Protein AF-A0A2N1UX16-F1 (afdb_monomer)

Foldseek 3Di:
DVLLVLLVVLVVCVVDPVNCVVCVVNVVCSVVCVNCVPRVDPPQDDDPSHGDPQVVVVVVLCVQCVPDPQNDHAQLRAAEPVRHHQGPVNCVVPVVCSPDRRHVDRPDQPPVDPVRQNPCDPVNDRDDDDDDDDDPVVVDDFDAAWEAEDQALLDPPPLSRVLSVCCPDPGDDPDLVSAAQARAKEDEPVVCVVQVHDFQWWKWKAFPVPRQTDIGTYDYDNVDDDNYIYTYQDDHNCCVPVVRHLCSNADLPDADPVPRDGPSRGTHIDIDTDD

Sequence (275 aa):
ILYDLMACIGRQLRASRSLWLQHPDLAQLIRDGYFSQRFEAPELRRIDGEVSRPQLWERIQAYYAGDGEQDRSLYCRPLHADGRPVSWDDLLTQGSLIHGGVGSHRQRLDYTDPAAVPFADIYGQPVKYRFFVPHEQDLALARGLILCTGRSALSEQSARTAFAVNTFNSGKLSPPYELPAENPLYISQMLAERYNLAEGDRVWVTNRDTRLAMVLTVMPTSRLKGESVYLSIHKNRAEFEQSRYPNLLTSHRLRCPYTGQTGHKLTRVELRKLE

Solvent-accessible surface area (backbone atoms only — not comparable to full-atom values): 15996 Å² total; per-residue (Å²): 97,71,50,43,51,53,34,48,51,55,53,51,36,74,76,27,73,68,55,30,70,76,36,56,70,60,42,49,39,50,73,74,38,50,43,47,65,72,43,56,30,89,82,62,52,64,55,98,79,27,64,37,63,59,61,53,46,49,56,48,54,40,60,29,51,20,82,59,99,49,87,52,58,46,70,54,45,44,19,37,77,88,65,47,73,60,50,58,65,50,46,74,77,42,39,90,71,36,49,96,58,33,24,72,36,74,77,72,86,46,87,83,44,90,82,56,59,76,46,53,40,101,81,71,54,74,53,83,84,74,81,86,77,79,54,76,77,73,66,59,75,85,80,67,43,28,35,32,54,41,69,59,54,92,53,89,49,63,69,54,37,49,48,34,58,51,47,53,90,77,62,57,77,71,55,80,86,69,47,42,64,63,68,47,36,34,30,4,50,69,47,21,61,76,67,74,51,51,70,71,38,44,28,41,40,28,14,70,89,78,67,34,66,48,80,35,37,31,34,64,31,86,89,38,64,66,58,33,32,36,37,48,72,66,81,31,44,36,37,75,80,65,67,58,48,72,65,59,52,39,54,76,81,48,48,41,90,88,76,65,47,57,41,50,54,68,24,50,42,47,81,42,77,58,135

Secondary structure (DSSP, 8-state):
-HHHHHHHHHHHHHH-HHHHHH-HHHHHHHHTTHHHHHTS-TT--EETTEEPHHHHHHHHHHHHHT-SSS----TT--B-TTSPBPPHHHHHHHTTTS-TTS-SS-----TT-TT--TTB-TTS-B--PPPP---GGGGPPPPS-EEEEES----S-HHHHHHHHHTTTT-----GGGS-S---EEEEHHHHHHTT--TT-EEEEEETTT--EEEEEEEEETTS-SSEEEEE-S--HHHHHH---GGGG--SS-B-TTT--B-TTSEEEEEEE--

Structure (mmCIF, N/CA/C/O backbone):
data_AF-A0A2N1UX16-F1
#
_entry.id   AF-A0A2N1UX16-F1
#
loop_
_atom_site.group_PDB
_atom_site.id
_atom_site.type_symbol
_atom_site.label_atom_id
_atom_site.label_alt_id
_atom_site.label_comp_id
_atom_site.label_asym_id
_atom_site.label_entity_id
_atom_site.label_seq_id
_atom_site.pdbx_PDB_ins_code
_atom_site.Cartn_x
_atom_site.Cartn_y
_atom_site.Cartn_z
_atom_site.occupancy
_atom_site.B_iso_or_equiv
_atom_site.auth_seq_id
_atom_site.auth_comp_id
_atom_site.auth_asym_id
_atom_site.auth_atom_id
_atom_site.pdbx_PDB_model_num
ATOM 1 N N . ILE A 1 1 ? 14.080 8.812 -12.312 1.00 69.12 1 ILE A N 1
ATOM 2 C CA . ILE A 1 1 ? 14.577 7.996 -11.168 1.00 69.12 1 ILE A CA 1
ATOM 3 C C . ILE A 1 1 ? 15.272 6.675 -11.550 1.00 69.12 1 ILE A C 1
ATOM 5 O O . ILE A 1 1 ? 16.495 6.654 -11.531 1.00 69.12 1 ILE A O 1
ATOM 9 N N . LEU A 1 2 ? 14.578 5.555 -11.842 1.00 79.50 2 LEU A N 1
ATOM 10 C CA . LEU A 1 2 ? 15.249 4.236 -11.977 1.00 79.50 2 LEU A CA 1
ATOM 11 C C . LEU A 1 2 ? 16.314 4.202 -13.085 1.00 79.50 2 LEU A C 1
ATOM 13 O O . LEU A 1 2 ? 17.417 3.722 -12.854 1.00 79.50 2 LEU A O 1
ATOM 17 N N . TYR A 1 3 ? 16.014 4.761 -14.260 1.00 85.38 3 TYR A N 1
ATOM 18 C CA . TYR A 1 3 ? 16.973 4.844 -15.370 1.00 85.38 3 TYR A CA 1
ATOM 19 C C . TYR A 1 3 ? 18.240 5.621 -14.989 1.00 85.38 3 TYR A C 1
ATOM 21 O O . TYR A 1 3 ? 19.347 5.249 -15.367 1.00 85.38 3 TYR A O 1
ATOM 29 N N . ASP A 1 4 ? 18.085 6.687 -14.210 1.00 83.62 4 ASP A N 1
ATOM 30 C CA . ASP A 1 4 ? 19.176 7.580 -13.816 1.00 83.62 4 ASP A CA 1
ATOM 31 C C . ASP A 1 4 ? 20.041 6.941 -12.730 1.00 83.62 4 ASP A C 1
ATOM 33 O O . ASP A 1 4 ? 21.270 7.001 -12.796 1.00 83.62 4 ASP A O 1
ATOM 37 N N . LEU A 1 5 ? 19.395 6.268 -11.772 1.00 86.62 5 LEU A N 1
ATOM 38 C CA . LEU A 1 5 ? 20.059 5.483 -10.739 1.00 86.62 5 LEU A CA 1
ATOM 39 C C . LEU A 1 5 ? 20.887 4.358 -11.361 1.00 86.62 5 LEU A C 1
ATOM 41 O O . LEU A 1 5 ? 22.063 4.224 -11.037 1.00 86.62 5 LEU A O 1
ATOM 45 N N . MET A 1 6 ? 20.309 3.594 -12.291 1.00 90.19 6 MET A N 1
ATOM 46 C CA . MET A 1 6 ? 21.020 2.503 -12.961 1.00 90.19 6 MET A CA 1
ATOM 47 C C . MET A 1 6 ? 22.183 3.020 -13.814 1.00 90.19 6 MET A C 1
ATOM 49 O O . MET A 1 6 ? 23.275 2.463 -13.752 1.00 90.19 6 MET A O 1
ATOM 53 N N . ALA A 1 7 ? 22.012 4.136 -14.528 1.00 88.69 7 ALA A N 1
ATOM 54 C CA . ALA A 1 7 ? 23.119 4.792 -15.227 1.00 88.69 7 ALA A CA 1
ATOM 55 C C . ALA A 1 7 ? 24.224 5.261 -14.255 1.00 88.69 7 ALA A C 1
ATOM 57 O O . ALA A 1 7 ? 25.414 5.156 -14.544 1.00 88.69 7 ALA A O 1
ATOM 58 N N . CYS A 1 8 ? 23.858 5.768 -13.074 1.00 89.31 8 CYS A N 1
ATOM 59 C CA . CYS A 1 8 ? 24.824 6.147 -12.041 1.00 89.31 8 CYS A CA 1
ATOM 60 C C . CYS A 1 8 ? 25.598 4.932 -11.512 1.00 89.31 8 CYS A C 1
ATOM 62 O O . CYS A 1 8 ? 26.827 4.965 -11.471 1.00 89.31 8 CYS A O 1
ATOM 64 N N . ILE A 1 9 ? 24.891 3.845 -11.187 1.00 91.06 9 ILE A N 1
ATOM 65 C CA . ILE A 1 9 ? 25.480 2.569 -10.762 1.00 91.06 9 ILE A CA 1
ATOM 66 C C . ILE A 1 9 ? 26.457 2.054 -11.827 1.00 91.06 9 ILE A C 1
ATOM 68 O O . ILE A 1 9 ? 27.594 1.719 -11.501 1.00 91.06 9 ILE A O 1
ATOM 72 N N . GLY A 1 10 ? 26.065 2.070 -13.106 1.00 91.81 10 GLY A N 1
ATOM 73 C CA . GLY A 1 10 ? 26.922 1.654 -14.220 1.00 91.81 10 GLY A CA 1
ATOM 74 C C . GLY A 1 10 ? 28.213 2.471 -14.332 1.00 91.81 10 GLY A C 1
ATOM 75 O O . GLY A 1 10 ? 29.299 1.915 -14.517 1.00 91.81 10 GLY A O 1
ATOM 76 N N . ARG A 1 11 ? 28.134 3.799 -14.165 1.00 91.38 11 ARG A N 1
ATOM 77 C CA . ARG A 1 11 ? 29.319 4.675 -14.117 1.00 91.38 11 ARG A CA 1
ATOM 78 C C . ARG A 1 11 ? 30.213 4.390 -12.909 1.00 91.38 11 ARG A C 1
ATOM 80 O O . ARG A 1 11 ? 31.425 4.296 -13.084 1.00 91.38 11 ARG A O 1
ATOM 87 N N . GLN A 1 12 ? 29.641 4.221 -11.717 1.00 93.69 12 GLN A N 1
ATOM 88 C CA . GLN A 1 12 ? 30.414 3.934 -10.504 1.00 93.69 12 GLN A CA 1
ATOM 89 C C . GLN A 1 12 ? 31.129 2.581 -10.578 1.00 93.69 12 GLN A C 1
ATOM 91 O O . GLN A 1 12 ? 32.306 2.499 -10.232 1.00 93.69 12 GLN A O 1
ATOM 96 N N . LEU A 1 13 ? 30.456 1.544 -11.085 1.00 94.00 13 LEU A N 1
ATOM 97 C CA . LEU A 1 13 ? 31.053 0.221 -11.272 1.00 94.00 13 LEU A CA 1
ATOM 98 C C . LEU A 1 13 ? 32.234 0.270 -12.249 1.00 94.00 13 LEU A C 1
ATOM 100 O O . LEU A 1 13 ? 33.285 -0.290 -11.951 1.00 94.00 13 LEU A O 1
ATOM 104 N N . ARG A 1 14 ? 32.122 0.993 -13.373 1.00 92.94 14 ARG A N 1
ATOM 105 C CA . ARG A 1 14 ? 33.250 1.165 -14.313 1.00 92.94 14 ARG A CA 1
ATOM 106 C C . ARG A 1 14 ? 34.418 1.953 -13.717 1.00 92.94 14 ARG A C 1
ATOM 108 O O . ARG A 1 14 ? 35.563 1.690 -14.068 1.00 92.94 14 ARG A O 1
ATOM 115 N N . ALA A 1 15 ? 34.141 2.898 -12.821 1.00 94.44 15 ALA A N 1
ATOM 116 C CA . ALA A 1 15 ? 35.164 3.710 -12.166 1.00 94.44 15 ALA A CA 1
ATOM 117 C C . ALA A 1 15 ? 35.859 2.998 -10.988 1.00 94.44 15 ALA A C 1
ATOM 119 O O . ALA A 1 15 ? 36.905 3.460 -10.535 1.00 94.44 15 ALA A O 1
ATOM 120 N N . SER A 1 16 ? 35.307 1.888 -10.480 1.00 96.00 16 SER A N 1
ATOM 121 C CA . SER A 1 16 ? 35.799 1.217 -9.274 1.00 96.00 16 SER A CA 1
ATOM 122 C C . SER A 1 16 ? 35.959 -0.290 -9.462 1.00 96.00 16 SER A C 1
ATOM 124 O O . SER A 1 16 ? 34.997 -1.058 -9.441 1.00 96.00 16 SER A O 1
ATOM 126 N N . ARG A 1 17 ? 37.218 -0.738 -9.553 1.00 92.44 17 ARG A N 1
ATOM 127 C CA . ARG A 1 17 ? 37.564 -2.163 -9.675 1.00 92.44 17 ARG A CA 1
ATOM 128 C C . ARG A 1 17 ? 37.122 -2.991 -8.464 1.00 92.44 17 ARG A C 1
ATOM 130 O O . ARG A 1 17 ? 36.790 -4.160 -8.627 1.00 92.44 17 ARG A O 1
ATOM 137 N N . SER A 1 18 ? 37.115 -2.412 -7.263 1.00 96.00 18 SER A N 1
ATOM 138 C CA . SER A 1 18 ? 36.652 -3.116 -6.062 1.00 96.00 18 SER A CA 1
ATOM 139 C C . SER A 1 18 ? 35.146 -3.376 -6.113 1.00 96.00 18 SER A C 1
ATOM 141 O O . SER A 1 18 ? 34.730 -4.509 -5.890 1.00 96.00 18 SER A O 1
ATOM 143 N N . LEU A 1 19 ? 34.344 -2.372 -6.486 1.00 93.19 19 LEU A N 1
ATOM 144 C CA . LEU A 1 19 ? 32.894 -2.529 -6.659 1.00 93.19 19 LEU A CA 1
ATOM 145 C C . LEU A 1 19 ? 32.568 -3.501 -7.798 1.00 93.19 19 LEU A C 1
ATOM 147 O O . LEU A 1 19 ? 31.683 -4.339 -7.657 1.00 93.19 19 LEU A O 1
ATOM 151 N N . TRP A 1 20 ? 33.322 -3.441 -8.898 1.00 92.88 20 TRP A N 1
ATOM 152 C CA . TRP A 1 20 ? 33.175 -4.364 -10.024 1.00 92.88 20 TRP A CA 1
ATOM 153 C C . TRP A 1 20 ? 33.324 -5.835 -9.607 1.00 92.88 20 TRP A C 1
ATOM 155 O O . TRP A 1 20 ? 32.550 -6.684 -10.038 1.00 92.88 20 TRP A O 1
ATOM 165 N N . LEU A 1 21 ? 34.300 -6.143 -8.746 1.00 94.38 21 LEU A N 1
ATOM 166 C CA . LEU A 1 21 ? 34.525 -7.503 -8.243 1.00 94.38 21 LEU A CA 1
ATOM 167 C C . LEU A 1 21 ? 33.483 -7.941 -7.201 1.00 94.38 21 LEU A C 1
ATOM 169 O O . LEU A 1 21 ? 33.224 -9.135 -7.076 1.00 94.38 21 LEU A O 1
ATOM 173 N N . GLN A 1 22 ? 32.884 -6.999 -6.466 1.00 96.00 22 GLN A N 1
ATOM 174 C CA . GLN A 1 22 ? 31.830 -7.278 -5.481 1.00 96.00 22 GLN A CA 1
ATOM 175 C C . GLN A 1 22 ? 30.457 -7.536 -6.123 1.00 96.00 22 GLN A C 1
ATOM 177 O O . GLN A 1 22 ? 29.618 -8.194 -5.510 1.00 96.00 22 GLN A O 1
ATOM 182 N N . HIS A 1 23 ? 30.238 -7.056 -7.351 1.00 93.69 23 HIS A N 1
ATOM 183 C CA . HIS A 1 23 ? 28.967 -7.165 -8.077 1.00 93.69 23 HIS A CA 1
ATOM 184 C C . HIS A 1 23 ? 29.161 -7.783 -9.477 1.00 93.69 23 HIS A C 1
ATOM 186 O O . HIS A 1 23 ? 29.001 -7.092 -10.490 1.00 93.69 23 HIS A O 1
ATOM 192 N N . PRO A 1 24 ? 29.544 -9.074 -9.564 1.00 92.12 24 PRO A N 1
ATOM 193 C CA . PRO A 1 24 ? 29.910 -9.724 -10.826 1.00 92.12 24 PRO A CA 1
ATOM 194 C C . PRO A 1 24 ? 28.746 -9.844 -11.824 1.00 92.12 24 PRO A C 1
ATOM 196 O O . PRO A 1 24 ? 28.965 -9.836 -13.034 1.00 92.12 24 PRO A O 1
ATOM 199 N N . ASP A 1 25 ? 27.513 -9.920 -11.333 1.00 94.12 25 ASP A N 1
ATOM 200 C CA . ASP A 1 25 ? 26.277 -9.928 -12.117 1.00 94.12 25 ASP A CA 1
ATOM 201 C C . ASP A 1 25 ? 26.044 -8.589 -12.835 1.00 94.12 25 ASP A C 1
ATOM 203 O O . ASP A 1 25 ? 25.824 -8.549 -14.046 1.00 94.12 25 ASP A O 1
ATOM 207 N N . LEU A 1 26 ? 26.171 -7.470 -12.118 1.00 91.50 26 LEU A N 1
ATOM 208 C CA . LEU A 1 26 ? 26.055 -6.136 -12.707 1.00 91.50 26 LEU A CA 1
ATOM 209 C C . LEU A 1 26 ? 27.227 -5.838 -13.646 1.00 91.50 26 LEU A C 1
ATOM 211 O O . LEU A 1 26 ? 27.031 -5.258 -14.713 1.00 91.50 26 LEU A O 1
ATOM 215 N N . ALA A 1 27 ? 28.433 -6.272 -13.281 1.00 92.50 27 ALA A N 1
ATOM 216 C CA . ALA A 1 27 ? 29.616 -6.189 -14.129 1.00 92.50 27 ALA A CA 1
ATOM 217 C C . ALA A 1 27 ? 29.423 -6.915 -15.471 1.00 92.50 27 ALA A C 1
ATOM 219 O O . ALA A 1 27 ? 29.770 -6.369 -16.521 1.00 92.50 27 ALA A O 1
ATOM 220 N N . GLN A 1 28 ? 28.832 -8.115 -15.452 1.00 93.19 28 GLN A N 1
ATOM 221 C CA . GLN A 1 28 ? 28.472 -8.855 -16.662 1.00 93.19 28 GLN A CA 1
ATOM 222 C C . GLN A 1 28 ? 27.514 -8.044 -17.541 1.00 93.19 28 GLN A C 1
ATOM 224 O O . GLN A 1 28 ? 27.797 -7.833 -18.715 1.00 93.19 28 GLN A O 1
ATOM 229 N N . LEU A 1 29 ? 26.430 -7.513 -16.970 1.00 92.69 29 LEU A N 1
ATOM 230 C CA . LEU A 1 29 ? 25.448 -6.717 -17.716 1.00 92.69 29 LEU A CA 1
ATOM 231 C C . LEU A 1 29 ? 26.042 -5.423 -18.295 1.00 92.69 29 LEU A C 1
ATOM 233 O O . LEU A 1 29 ? 25.632 -4.968 -19.363 1.00 92.69 29 LEU A O 1
ATOM 237 N N . ILE A 1 30 ? 27.009 -4.810 -17.611 1.00 92.94 30 ILE A N 1
ATOM 238 C CA . ILE A 1 30 ? 27.740 -3.659 -18.152 1.00 92.94 30 ILE A CA 1
ATOM 239 C C . ILE A 1 30 ? 28.622 -4.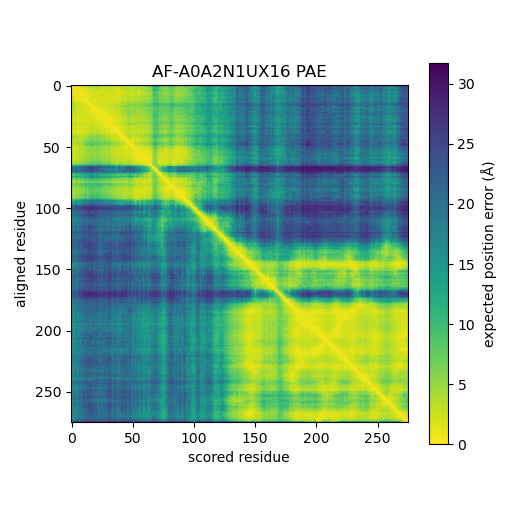091 -19.325 1.00 92.94 30 ILE A C 1
ATOM 241 O O . ILE A 1 30 ? 28.633 -3.413 -20.352 1.00 92.94 30 ILE A O 1
ATOM 245 N N . ARG A 1 31 ? 29.347 -5.208 -19.185 1.00 93.38 31 ARG A N 1
ATOM 246 C CA . ARG A 1 31 ? 30.220 -5.749 -20.235 1.00 93.38 31 ARG A CA 1
ATOM 247 C C . ARG A 1 31 ? 29.442 -6.128 -21.492 1.00 93.38 31 ARG A C 1
ATOM 249 O O . ARG A 1 31 ? 29.901 -5.825 -22.587 1.00 93.38 31 ARG A O 1
ATOM 256 N N . ASP A 1 32 ? 28.269 -6.723 -21.328 1.00 94.38 32 ASP A N 1
ATOM 257 C CA . ASP A 1 32 ? 27.430 -7.176 -22.442 1.00 94.38 32 ASP A CA 1
ATOM 258 C C . ASP A 1 32 ? 26.670 -6.018 -23.113 1.00 94.38 32 ASP A C 1
ATOM 260 O O . ASP A 1 32 ? 25.888 -6.224 -24.037 1.00 94.38 32 ASP A O 1
ATOM 264 N N . GLY A 1 33 ? 26.885 -4.778 -22.658 1.00 90.88 33 GLY A N 1
ATOM 265 C CA . GLY A 1 33 ? 26.285 -3.579 -23.241 1.00 90.88 33 GLY A CA 1
ATOM 266 C C . GLY A 1 33 ? 24.834 -3.334 -22.825 1.00 90.88 33 GLY A C 1
ATOM 267 O O . GLY A 1 33 ? 24.235 -2.351 -23.258 1.00 90.88 33 GLY A O 1
ATOM 268 N N . TYR A 1 34 ? 24.262 -4.154 -21.939 1.00 90.31 34 TYR A N 1
ATOM 269 C CA . TYR A 1 34 ? 22.885 -3.976 -21.477 1.00 90.31 34 TYR A CA 1
ATOM 270 C C . TYR A 1 34 ? 22.680 -2.603 -20.821 1.00 90.31 34 TYR A C 1
ATOM 272 O O . TYR A 1 34 ? 21.702 -1.912 -21.099 1.00 90.31 34 TYR A O 1
ATOM 280 N N . PHE A 1 35 ? 23.627 -2.156 -19.988 1.00 90.69 35 PHE A N 1
ATOM 281 C CA . PHE A 1 35 ? 23.534 -0.839 -19.345 1.00 90.69 35 PHE A CA 1
ATOM 282 C C . PHE A 1 35 ? 23.611 0.313 -20.346 1.00 90.69 35 PHE A C 1
ATOM 284 O O . PHE A 1 35 ? 22.808 1.248 -20.259 1.00 90.69 35 PHE A O 1
ATOM 291 N N . SER A 1 36 ? 24.550 0.241 -21.294 1.00 88.50 36 SER A N 1
ATOM 292 C CA . SER A 1 36 ? 24.726 1.294 -22.291 1.00 88.50 36 SER A CA 1
ATOM 293 C C . SER A 1 36 ? 23.516 1.394 -23.214 1.00 88.50 36 SER A C 1
ATOM 295 O O . SER A 1 36 ? 23.066 2.497 -23.488 1.00 88.50 36 SER A O 1
ATOM 297 N N . GLN A 1 37 ? 22.924 0.268 -23.609 1.00 88.25 37 GLN A N 1
ATOM 298 C CA . GLN A 1 37 ? 21.728 0.240 -24.453 1.00 88.25 37 GLN A CA 1
ATOM 299 C C . GLN A 1 37 ? 20.449 0.625 -23.698 1.00 88.25 37 GLN A C 1
ATOM 301 O O . GLN A 1 37 ? 19.566 1.291 -24.239 1.00 88.25 37 GLN A O 1
ATOM 306 N N . ARG A 1 38 ? 20.301 0.199 -22.438 1.00 87.00 38 ARG A N 1
ATOM 307 C CA . ARG A 1 38 ? 19.035 0.370 -21.715 1.00 87.00 38 ARG A CA 1
ATOM 308 C C . ARG A 1 38 ? 18.946 1.693 -20.965 1.00 87.00 38 ARG A C 1
ATOM 310 O O . ARG A 1 38 ? 17.894 2.327 -21.018 1.00 87.00 38 ARG A O 1
ATOM 317 N N . PHE A 1 39 ? 20.008 2.102 -20.270 1.00 90.31 39 PHE A N 1
ATOM 318 C CA . PHE A 1 39 ? 19.973 3.202 -19.292 1.00 90.31 39 PHE A CA 1
ATOM 319 C C . PHE A 1 39 ? 20.822 4.418 -19.683 1.00 90.31 39 PHE A C 1
ATOM 321 O O . PHE A 1 39 ? 20.535 5.537 -19.245 1.00 90.31 39 PHE A O 1
ATOM 328 N N . GLU A 1 40 ? 21.859 4.215 -20.496 1.00 87.38 40 GLU A N 1
ATOM 329 C CA . GLU A 1 40 ? 22.822 5.260 -20.886 1.00 87.38 40 GLU A CA 1
ATOM 330 C C . GLU A 1 40 ? 22.795 5.580 -22.380 1.00 87.38 40 GLU A C 1
ATOM 332 O O . GLU A 1 40 ? 23.697 6.248 -22.882 1.00 87.38 40 GLU A O 1
ATOM 337 N N . ALA A 1 41 ? 21.775 5.092 -23.080 1.00 87.50 41 ALA A N 1
ATOM 338 C CA . ALA A 1 41 ? 21.709 5.171 -24.525 1.00 87.50 41 ALA A CA 1
ATOM 339 C C . ALA A 1 41 ? 21.735 6.642 -24.984 1.00 87.50 41 ALA A C 1
ATOM 341 O O . ALA A 1 41 ? 21.029 7.459 -24.380 1.00 87.50 41 ALA A O 1
ATOM 342 N N . PRO A 1 42 ? 22.536 7.010 -26.003 1.00 84.06 42 PRO A N 1
ATOM 343 C CA . PRO A 1 42 ? 22.708 8.404 -26.422 1.00 84.06 42 PRO A CA 1
ATOM 344 C C . PRO A 1 42 ? 21.399 9.111 -26.787 1.00 84.06 42 PRO A C 1
ATOM 346 O O . PRO A 1 42 ? 21.270 10.320 -26.614 1.00 84.06 42 PRO A O 1
ATOM 349 N N . GLU A 1 43 ? 20.412 8.359 -27.269 1.00 87.69 43 GLU A N 1
ATOM 350 C CA . GLU A 1 43 ? 19.090 8.853 -27.630 1.00 87.69 43 GLU A CA 1
ATOM 351 C C . GLU A 1 43 ? 18.209 9.202 -26.419 1.00 87.69 43 GLU A C 1
ATOM 353 O O . GLU A 1 43 ? 17.179 9.855 -26.589 1.00 87.69 43 GLU A O 1
ATOM 358 N N . LEU A 1 44 ? 18.584 8.800 -25.196 1.00 88.56 44 LEU A N 1
ATOM 359 C CA . LEU A 1 44 ? 17.838 9.123 -23.980 1.00 88.56 44 LEU A CA 1
ATOM 360 C C . LEU A 1 44 ? 18.024 10.591 -23.592 1.00 88.56 44 LEU A C 1
ATOM 362 O O . LEU A 1 44 ? 18.983 10.967 -22.911 1.00 88.56 44 LEU A O 1
ATOM 366 N N . ARG A 1 45 ? 17.055 11.428 -23.969 1.00 90.25 45 ARG A N 1
ATOM 367 C CA . ARG A 1 45 ? 17.061 12.849 -23.624 1.00 90.25 45 ARG A CA 1
ATOM 368 C C . ARG A 1 45 ? 16.850 13.009 -22.127 1.00 90.25 45 ARG A C 1
ATOM 370 O O . ARG A 1 45 ? 15.861 12.520 -21.585 1.00 90.25 45 ARG A O 1
ATOM 377 N N . ARG A 1 46 ? 17.735 13.756 -21.470 1.00 86.94 46 ARG A N 1
ATOM 378 C CA . ARG A 1 46 ? 17.614 14.091 -20.047 1.00 86.94 46 ARG A CA 1
ATOM 379 C C . ARG A 1 46 ? 17.128 15.530 -19.869 1.00 86.94 46 ARG A C 1
ATOM 381 O O . ARG A 1 46 ? 17.613 16.427 -20.550 1.00 86.94 46 ARG A O 1
ATOM 388 N N . ILE A 1 47 ? 16.162 15.732 -18.979 1.00 83.25 47 ILE A N 1
ATOM 389 C CA . ILE A 1 47 ? 15.598 17.023 -18.572 1.00 83.25 47 ILE A CA 1
ATOM 390 C C . ILE A 1 47 ? 15.798 17.103 -17.059 1.00 83.25 47 ILE A C 1
ATOM 392 O O . ILE A 1 47 ? 15.380 16.199 -16.340 1.00 83.25 47 ILE A O 1
ATOM 396 N N . ASP A 1 48 ? 16.519 18.124 -16.595 1.00 81.50 48 ASP A N 1
ATOM 397 C CA . ASP A 1 48 ? 16.882 18.306 -15.180 1.00 81.50 48 ASP A CA 1
ATOM 398 C C . ASP A 1 48 ? 17.557 17.074 -14.542 1.00 81.50 48 ASP A C 1
ATOM 400 O O . ASP A 1 48 ? 17.355 16.741 -13.378 1.00 81.50 48 ASP A O 1
ATOM 404 N N . GLY A 1 49 ? 18.371 16.366 -15.332 1.00 78.38 49 GLY A N 1
ATOM 405 C CA . GLY A 1 49 ? 19.104 15.171 -14.900 1.00 78.38 49 GLY A CA 1
ATOM 406 C C . GLY A 1 49 ? 18.322 13.853 -14.985 1.00 78.38 49 GLY A C 1
ATOM 407 O O . GLY A 1 49 ? 18.946 12.790 -14.938 1.00 78.38 49 GLY A O 1
ATOM 408 N N . GLU A 1 50 ? 17.005 13.890 -15.201 1.00 81.25 50 GLU A N 1
ATOM 409 C CA . GLU A 1 50 ? 16.164 12.698 -15.380 1.00 81.25 50 GLU A CA 1
ATOM 410 C C . GLU A 1 50 ? 15.888 12.410 -16.857 1.00 81.25 50 GLU A C 1
ATOM 412 O O . GLU A 1 50 ? 15.730 13.332 -17.653 1.00 81.25 50 GLU A O 1
ATOM 417 N N . VAL A 1 51 ? 15.772 11.139 -17.251 1.00 86.94 51 VAL A N 1
ATOM 418 C CA . VAL A 1 51 ? 15.283 10.805 -18.602 1.00 86.94 51 VAL A CA 1
ATOM 419 C C . VAL A 1 51 ? 13.866 11.361 -18.821 1.00 86.94 51 VAL A C 1
ATOM 421 O O . VAL A 1 51 ? 12.991 11.247 -17.961 1.00 86.94 51 VAL A O 1
ATOM 424 N N . SER A 1 52 ? 13.648 11.937 -20.005 1.00 89.44 52 SER A N 1
ATOM 425 C CA . SER A 1 52 ? 12.382 12.495 -20.476 1.00 89.44 52 SER A CA 1
ATOM 426 C C . SER A 1 52 ? 11.222 11.524 -20.248 1.00 89.44 52 SER A C 1
ATOM 428 O O . SER A 1 52 ? 11.202 10.410 -20.772 1.00 89.44 52 SER A O 1
ATOM 430 N N . ARG A 1 53 ? 10.225 11.962 -19.474 1.00 86.12 53 ARG A N 1
ATOM 431 C CA . ARG A 1 53 ? 9.047 11.147 -19.142 1.00 86.12 53 ARG A CA 1
ATOM 432 C C . ARG A 1 53 ? 8.214 10.751 -20.369 1.00 86.12 53 ARG A C 1
ATOM 434 O O . ARG A 1 53 ? 7.878 9.571 -20.443 1.00 86.12 53 ARG A O 1
ATOM 441 N N . PRO A 1 54 ? 7.951 11.645 -21.348 1.00 89.62 54 PRO A N 1
ATOM 442 C CA . PRO A 1 54 ? 7.339 11.245 -22.615 1.00 89.62 54 PRO A CA 1
ATOM 443 C C . PRO A 1 54 ? 8.081 10.095 -23.307 1.00 89.62 54 PRO A C 1
ATOM 445 O O . PRO A 1 54 ? 7.471 9.099 -23.679 1.00 89.62 54 PRO A O 1
ATOM 448 N N . GLN A 1 55 ? 9.412 10.175 -23.383 1.00 89.81 55 GLN A N 1
ATOM 449 C CA . GLN A 1 55 ? 10.232 9.154 -24.041 1.00 89.81 55 GLN A CA 1
ATOM 450 C C . GLN A 1 55 ? 10.236 7.820 -23.277 1.00 89.81 55 GLN A C 1
ATOM 452 O O . GLN A 1 55 ? 10.197 6.743 -23.871 1.00 89.81 55 GLN A O 1
ATOM 457 N N . LEU A 1 56 ? 10.275 7.863 -21.941 1.00 87.38 56 LEU A N 1
ATOM 458 C CA . LEU A 1 56 ? 10.124 6.655 -21.126 1.00 87.38 56 LEU A CA 1
ATOM 459 C C . LEU A 1 56 ? 8.751 6.015 -21.331 1.00 87.38 56 LEU A C 1
ATOM 461 O O . LEU A 1 56 ? 8.651 4.791 -21.376 1.00 87.38 56 LEU A O 1
ATOM 465 N N . TRP A 1 57 ? 7.705 6.829 -21.463 1.00 87.69 57 TRP A N 1
ATOM 466 C CA . TRP A 1 57 ? 6.357 6.342 -21.715 1.00 87.69 57 TRP A CA 1
ATOM 467 C C . TRP A 1 57 ? 6.226 5.666 -23.081 1.00 87.69 57 TRP A C 1
ATOM 469 O O . TRP A 1 57 ? 5.624 4.599 -23.167 1.00 87.69 57 TRP A O 1
ATOM 479 N N . GLU A 1 58 ? 6.860 6.206 -24.120 1.00 87.88 58 GLU A N 1
ATOM 480 C CA . GLU A 1 58 ? 6.958 5.545 -25.427 1.00 87.88 58 GLU A CA 1
ATOM 481 C C . GLU A 1 58 ? 7.642 4.181 -25.314 1.00 87.88 58 GLU A C 1
ATOM 483 O O . GLU A 1 58 ? 7.093 3.189 -25.780 1.00 87.88 58 GLU A O 1
ATOM 488 N N . ARG A 1 59 ? 8.783 4.091 -24.614 1.00 85.19 59 ARG A N 1
ATOM 489 C CA . ARG A 1 59 ? 9.475 2.808 -24.375 1.00 85.19 59 ARG A CA 1
ATOM 490 C C . ARG A 1 59 ? 8.617 1.803 -23.606 1.00 85.19 59 ARG A C 1
ATOM 492 O O . ARG A 1 59 ? 8.728 0.602 -23.838 1.00 85.19 59 ARG A O 1
ATOM 499 N N . ILE A 1 60 ? 7.786 2.277 -22.678 1.00 82.56 60 ILE A N 1
ATOM 500 C CA . ILE A 1 60 ? 6.810 1.441 -21.974 1.00 82.56 60 ILE A CA 1
ATOM 501 C C . ILE A 1 60 ? 5.759 0.946 -22.969 1.00 82.56 60 ILE A C 1
ATOM 503 O O . ILE A 1 60 ? 5.549 -0.257 -23.072 1.00 82.56 60 ILE A O 1
ATOM 507 N N . GLN A 1 61 ? 5.134 1.839 -23.735 1.00 84.25 61 GLN A N 1
ATOM 508 C CA . GLN A 1 61 ? 4.111 1.470 -24.716 1.00 84.25 61 GLN A CA 1
ATOM 509 C C . GLN A 1 61 ? 4.619 0.497 -25.779 1.00 84.25 61 GLN A C 1
ATOM 511 O O . GLN A 1 61 ? 3.869 -0.384 -26.197 1.00 84.25 61 GLN A O 1
ATOM 516 N N . ALA A 1 62 ? 5.876 0.658 -26.180 1.00 81.50 62 ALA A N 1
ATOM 517 C CA . ALA A 1 62 ? 6.598 -0.224 -27.076 1.00 81.50 62 ALA A CA 1
ATOM 518 C C . ALA A 1 62 ? 6.737 -1.622 -26.450 1.00 81.50 62 ALA A C 1
ATOM 520 O O . ALA A 1 62 ? 6.137 -2.576 -26.939 1.00 81.50 62 ALA A O 1
ATOM 521 N N . TYR A 1 63 ? 7.324 -1.709 -25.250 1.00 77.94 63 TYR A N 1
ATOM 522 C CA . TYR A 1 63 ? 7.446 -2.967 -24.506 1.00 77.94 63 TYR A CA 1
ATOM 523 C C . TYR A 1 63 ? 6.106 -3.707 -24.332 1.00 77.94 63 TYR A C 1
ATOM 525 O O . TYR A 1 63 ? 6.036 -4.919 -24.514 1.00 77.94 63 TYR A O 1
ATOM 533 N N . TYR A 1 64 ? 5.020 -2.991 -24.021 1.00 75.75 64 TYR A N 1
ATOM 534 C CA . TYR A 1 64 ? 3.679 -3.583 -23.928 1.00 75.75 64 TYR A CA 1
ATOM 535 C C . TYR A 1 64 ? 3.079 -3.974 -25.288 1.00 75.75 64 TYR A C 1
ATOM 537 O O . TYR A 1 64 ? 2.174 -4.811 -25.337 1.00 75.75 64 TYR A O 1
ATOM 545 N N . ALA A 1 65 ? 3.530 -3.375 -26.389 1.00 76.88 65 ALA A N 1
ATOM 546 C CA . ALA A 1 65 ? 3.161 -3.782 -27.741 1.00 76.88 65 ALA A CA 1
ATOM 547 C C . ALA A 1 65 ? 3.837 -5.096 -28.159 1.00 76.88 65 ALA A C 1
ATOM 549 O O . ALA A 1 65 ? 3.281 -5.783 -29.010 1.00 76.88 65 ALA A O 1
ATOM 550 N N . GLY A 1 66 ? 4.962 -5.457 -27.530 1.00 70.00 66 GLY A N 1
ATOM 551 C CA . GLY A 1 66 ? 5.732 -6.652 -27.873 1.00 70.00 66 GLY A CA 1
ATOM 552 C C . GLY A 1 66 ? 6.681 -6.425 -29.049 1.00 70.00 66 GLY A C 1
ATOM 553 O O . GLY A 1 66 ? 6.856 -7.312 -29.875 1.00 70.00 66 GLY A O 1
ATOM 554 N N . ASP A 1 67 ? 7.280 -5.239 -29.174 1.00 58.41 67 ASP A N 1
ATOM 555 C CA . ASP A 1 67 ? 8.281 -4.990 -30.209 1.00 58.41 67 ASP A CA 1
ATOM 556 C C . ASP A 1 67 ? 9.593 -5.752 -29.909 1.00 58.41 67 ASP A C 1
ATOM 558 O O . ASP A 1 67 ? 10.461 -5.315 -29.156 1.00 58.41 67 ASP A O 1
ATOM 562 N N . GLY A 1 68 ? 9.703 -6.953 -30.490 1.00 56.03 68 GLY A N 1
ATOM 563 C CA . GLY A 1 68 ? 10.818 -7.899 -30.369 1.00 56.03 68 GLY A CA 1
ATOM 564 C C . GLY A 1 68 ? 10.446 -9.295 -30.899 1.00 56.03 68 GLY A C 1
ATOM 565 O O . GLY A 1 68 ? 9.381 -9.473 -31.478 1.00 56.03 68 GLY A O 1
ATOM 566 N N . GLU A 1 69 ? 11.297 -10.309 -30.680 1.00 47.59 69 GLU A N 1
ATOM 567 C CA . GLU A 1 69 ? 11.067 -11.721 -31.086 1.00 47.59 69 GLU A CA 1
ATOM 568 C C . GLU A 1 69 ? 9.783 -12.355 -30.501 1.00 47.59 69 GLU A C 1
ATOM 570 O O . GLU A 1 69 ? 9.366 -13.436 -30.916 1.00 47.59 69 GLU A O 1
ATOM 575 N N . GLN A 1 70 ? 9.145 -11.694 -29.533 1.00 53.12 70 GLN A N 1
ATOM 576 C CA . GLN A 1 70 ? 7.892 -12.111 -28.914 1.00 53.12 70 GLN A CA 1
ATOM 577 C C . GLN A 1 70 ? 6.737 -11.284 -29.495 1.00 53.12 70 GLN A C 1
ATOM 579 O O . GLN A 1 70 ? 6.345 -10.265 -28.938 1.00 53.12 70 GLN A O 1
ATOM 584 N N . ASP A 1 71 ? 6.201 -11.751 -30.621 1.00 54.72 71 ASP A N 1
ATOM 585 C CA . ASP A 1 71 ? 5.158 -11.134 -31.459 1.00 54.72 71 ASP A CA 1
ATOM 586 C C . ASP A 1 71 ? 3.758 -11.080 -30.794 1.00 54.72 71 ASP A C 1
ATOM 588 O O . ASP A 1 71 ? 2.757 -11.523 -31.361 1.00 54.72 71 ASP A O 1
ATOM 592 N N . ARG A 1 72 ? 3.665 -10.647 -29.525 1.00 63.06 72 ARG A N 1
ATOM 593 C CA . ARG A 1 72 ? 2.402 -10.579 -28.767 1.00 63.06 72 ARG A CA 1
ATOM 594 C C . ARG A 1 72 ? 2.375 -9.408 -27.789 1.00 63.06 72 ARG A C 1
ATOM 596 O O . ARG A 1 72 ? 3.183 -9.322 -26.868 1.00 63.06 72 ARG A O 1
ATOM 603 N N . SER A 1 73 ? 1.364 -8.553 -27.935 1.00 67.75 73 SER A N 1
ATOM 604 C CA . SER A 1 73 ? 1.090 -7.469 -26.988 1.00 67.75 73 SER A CA 1
ATOM 605 C C . SER A 1 73 ? 0.685 -8.016 -25.612 1.00 67.75 73 SER A C 1
ATOM 607 O O . SER A 1 73 ? -0.100 -8.959 -25.506 1.00 67.75 73 SER A O 1
ATOM 609 N N . LEU A 1 74 ? 1.204 -7.400 -24.547 1.00 67.00 74 LEU A N 1
ATOM 610 C CA . LEU A 1 74 ? 0.889 -7.747 -23.162 1.00 67.00 74 LEU A CA 1
ATOM 611 C C . LEU A 1 74 ? -0.537 -7.298 -22.780 1.00 67.00 74 LEU A C 1
ATOM 613 O O . LEU A 1 74 ? -0.972 -6.198 -23.121 1.00 67.00 74 LEU A O 1
ATOM 617 N N . TYR A 1 75 ? -1.226 -8.117 -21.979 1.00 59.56 75 TYR A N 1
ATOM 618 C CA . TYR A 1 75 ? -2.655 -8.001 -21.623 1.00 59.56 75 TYR A CA 1
ATOM 619 C C . TYR A 1 75 ? -3.098 -6.689 -20.933 1.00 59.56 75 TYR A C 1
ATOM 621 O O . TYR A 1 75 ? -4.283 -6.371 -20.862 1.00 59.56 75 TYR A O 1
ATOM 629 N N . CYS A 1 76 ? -2.155 -5.880 -20.448 1.00 67.12 76 CYS A N 1
ATOM 630 C CA . CYS A 1 76 ? -2.437 -4.600 -19.788 1.00 67.12 76 CYS A CA 1
ATOM 631 C C . CYS A 1 76 ? -1.858 -3.402 -20.551 1.00 67.12 76 CYS A C 1
ATOM 633 O O . CYS A 1 76 ? -1.495 -2.402 -19.935 1.00 67.12 76 CYS A O 1
ATOM 635 N N . ARG A 1 77 ? -1.725 -3.488 -21.880 1.00 75.75 77 ARG A N 1
ATOM 636 C CA . ARG A 1 77 ? -1.270 -2.342 -22.672 1.00 75.75 77 ARG A CA 1
ATOM 637 C C . ARG A 1 77 ? -2.244 -1.157 -22.515 1.00 75.75 77 ARG A C 1
ATOM 639 O O . ARG A 1 77 ? -3.433 -1.316 -22.789 1.00 75.75 77 ARG A O 1
ATOM 646 N N . PRO A 1 78 ? -1.773 0.041 -22.122 1.00 76.06 78 PRO A N 1
ATOM 647 C CA . PRO A 1 78 ? -2.627 1.221 -21.986 1.00 76.06 78 PRO A CA 1
ATOM 648 C C . PRO A 1 78 ? -3.125 1.729 -23.349 1.00 76.06 78 PRO A C 1
ATOM 650 O O . PRO A 1 78 ? -2.408 2.438 -24.061 1.00 76.06 78 PRO A O 1
ATOM 653 N N . LEU A 1 79 ? -4.366 1.390 -23.704 1.00 78.06 79 LEU A N 1
ATOM 654 C CA . LEU A 1 79 ? -5.022 1.813 -24.945 1.00 78.06 79 LEU A CA 1
ATOM 655 C C . LEU A 1 79 ? -6.304 2.614 -24.667 1.00 78.06 79 LEU A C 1
ATOM 657 O O . LEU A 1 79 ? -6.985 2.427 -23.654 1.00 78.06 79 LEU A O 1
ATOM 661 N N . HIS A 1 80 ? -6.635 3.512 -25.587 1.00 77.94 80 HIS A N 1
ATOM 662 C CA . HIS A 1 80 ? -7.948 4.139 -25.674 1.00 77.94 80 HIS A CA 1
ATOM 663 C C . HIS A 1 80 ? -9.000 3.126 -26.161 1.00 77.94 80 HIS A C 1
ATOM 665 O O . HIS A 1 80 ? -8.662 2.050 -26.655 1.00 77.94 80 HIS A O 1
ATOM 671 N N . ALA A 1 81 ? -10.287 3.462 -26.034 1.00 72.00 81 ALA A N 1
ATOM 672 C CA . ALA A 1 81 ? -11.396 2.615 -26.490 1.00 72.00 81 ALA A CA 1
ATOM 673 C C . ALA A 1 81 ? -11.348 2.291 -27.995 1.00 72.00 81 ALA A C 1
ATOM 675 O O . ALA A 1 81 ? -11.816 1.238 -28.413 1.00 72.00 81 ALA A O 1
ATOM 676 N N . ASP A 1 82 ? -10.746 3.172 -28.792 1.00 78.56 82 ASP A N 1
ATOM 677 C CA . ASP A 1 82 ? -10.512 3.004 -30.230 1.00 78.56 82 ASP A CA 1
ATOM 678 C C . ASP A 1 82 ? -9.272 2.139 -30.556 1.00 78.56 82 ASP A C 1
ATOM 680 O O . ASP A 1 82 ? -8.940 1.952 -31.723 1.00 78.56 82 ASP A O 1
ATOM 684 N N . GLY A 1 83 ? -8.571 1.618 -29.541 1.00 76.19 83 GLY A N 1
ATOM 685 C CA . GLY A 1 83 ? -7.355 0.816 -29.694 1.00 76.19 83 GLY A CA 1
ATOM 686 C C . GLY A 1 83 ? -6.068 1.629 -29.866 1.00 76.19 83 GLY A C 1
ATOM 687 O O . GLY A 1 83 ? -4.985 1.044 -29.941 1.00 76.19 83 GLY A O 1
ATOM 688 N N . ARG A 1 84 ? -6.134 2.967 -29.888 1.00 87.12 84 ARG A N 1
ATOM 689 C CA . ARG A 1 84 ? -4.947 3.825 -29.994 1.00 87.12 84 ARG A CA 1
ATOM 690 C C . ARG A 1 84 ? -4.138 3.811 -28.689 1.00 87.12 84 ARG A C 1
ATOM 692 O O . ARG A 1 84 ? -4.732 3.860 -27.611 1.00 87.12 84 ARG A O 1
ATOM 699 N N . PRO A 1 85 ? -2.792 3.817 -28.732 1.00 85.88 85 PRO A N 1
ATOM 700 C CA . PRO A 1 85 ? -1.981 3.948 -27.526 1.00 85.88 85 PRO A CA 1
ATOM 701 C C . PRO A 1 85 ? -2.286 5.238 -26.764 1.00 85.88 85 PRO A C 1
ATOM 703 O O . PRO A 1 85 ? -2.361 6.318 -27.352 1.00 85.88 85 PRO A O 1
ATOM 706 N N . VAL A 1 86 ? -2.426 5.126 -25.444 1.00 84.88 86 VAL A N 1
ATOM 707 C CA . VAL A 1 86 ? -2.477 6.281 -24.542 1.00 84.88 86 VAL A CA 1
ATOM 708 C C . VAL A 1 86 ? -1.143 7.025 -24.626 1.00 84.88 86 VAL A C 1
ATOM 710 O O . VAL A 1 86 ? -0.092 6.418 -24.416 1.00 84.88 86 VAL A O 1
ATOM 713 N N . SER A 1 87 ? -1.162 8.320 -24.929 1.00 88.12 87 SER A N 1
ATOM 714 C CA . SER A 1 87 ? 0.037 9.167 -24.961 1.00 88.12 87 SER A CA 1
ATOM 715 C C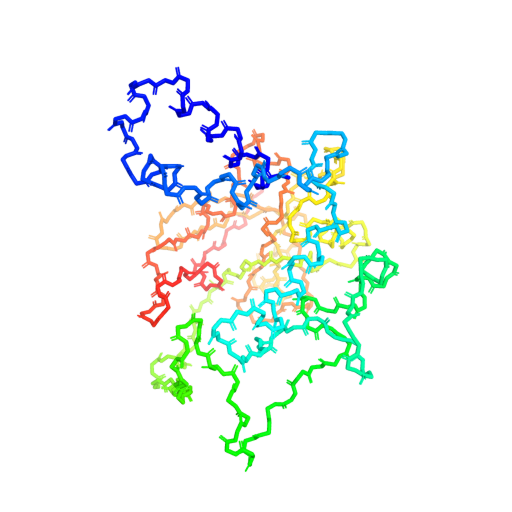 . SER A 1 87 ? 0.437 9.658 -23.564 1.00 88.12 87 SER A C 1
ATOM 717 O O . SER A 1 87 ? -0.298 9.504 -22.587 1.00 88.12 87 SER A O 1
ATOM 719 N N . TRP A 1 88 ? 1.619 10.268 -23.453 1.00 87.19 88 TRP A N 1
ATOM 720 C CA . TRP A 1 88 ? 2.040 10.905 -22.204 1.00 87.19 88 TRP A CA 1
ATOM 721 C C . TRP A 1 88 ? 1.120 12.073 -21.817 1.00 87.19 88 TRP A C 1
ATOM 723 O O . TRP A 1 88 ? 0.761 12.217 -20.649 1.00 87.19 88 TRP A O 1
ATOM 733 N N . ASP A 1 89 ? 0.676 12.863 -22.793 1.00 86.75 89 ASP A N 1
ATOM 734 C CA . ASP A 1 89 ? -0.228 13.990 -22.548 1.00 86.75 89 ASP A CA 1
ATOM 735 C C . ASP A 1 89 ? -1.627 13.516 -22.132 1.00 86.75 89 ASP A C 1
ATOM 737 O O . ASP A 1 89 ? -2.240 14.114 -21.243 1.00 86.75 89 ASP A O 1
ATOM 741 N N . ASP A 1 90 ? -2.100 12.387 -22.673 1.00 81.75 90 ASP A N 1
ATOM 742 C CA . ASP A 1 90 ? -3.330 11.734 -22.206 1.00 81.75 90 ASP A CA 1
ATOM 743 C C . ASP A 1 90 ? -3.220 11.347 -20.719 1.00 81.75 90 ASP A C 1
ATOM 745 O O . ASP A 1 90 ? -4.151 11.570 -19.948 1.00 81.75 90 ASP A O 1
ATOM 749 N N . LEU A 1 91 ? -2.072 10.816 -20.273 1.00 76.56 91 LEU A N 1
ATOM 750 C CA . LEU A 1 91 ? -1.852 10.507 -18.854 1.00 76.56 91 LEU A CA 1
ATOM 751 C C . LEU A 1 91 ? -1.834 11.755 -17.970 1.00 76.56 91 LEU A C 1
ATOM 753 O O . LEU A 1 91 ? -2.328 11.713 -16.844 1.00 76.56 91 LEU A O 1
ATOM 757 N N . LEU A 1 92 ? -1.242 12.854 -18.438 1.00 77.38 92 LEU A N 1
ATOM 758 C CA . LEU A 1 92 ? -1.195 14.093 -17.661 1.00 77.38 92 LEU A CA 1
ATOM 759 C C . LEU A 1 92 ? -2.576 14.734 -17.525 1.00 77.38 92 LEU A C 1
ATOM 761 O O . LEU A 1 92 ? -2.917 15.233 -16.455 1.00 77.38 92 LEU A O 1
ATOM 765 N N . THR A 1 93 ? -3.365 14.706 -18.596 1.00 75.25 93 THR A N 1
ATOM 766 C CA . THR A 1 93 ? -4.660 15.394 -18.670 1.00 75.25 93 THR A CA 1
ATOM 767 C C . THR A 1 93 ? -5.819 14.544 -18.155 1.00 75.25 93 THR A C 1
ATOM 769 O O . THR A 1 93 ? -6.743 15.074 -17.543 1.00 75.25 93 THR A O 1
ATOM 772 N N . GLN A 1 94 ? -5.766 13.225 -18.355 1.00 68.88 94 GLN A N 1
ATOM 773 C CA . GLN A 1 94 ? -6.856 12.289 -18.062 1.00 68.88 94 GLN A CA 1
ATOM 774 C C . GLN A 1 94 ? -6.422 11.125 -17.160 1.00 68.88 94 GLN A C 1
ATOM 776 O O . GLN A 1 94 ? -7.183 10.180 -16.963 1.00 68.88 94 GLN A O 1
ATOM 781 N N . GLY A 1 95 ? -5.224 11.163 -16.570 1.00 59.09 95 GLY A N 1
ATOM 782 C CA . GLY A 1 95 ? -4.676 10.054 -15.776 1.00 59.09 95 GLY A CA 1
ATOM 783 C C . GLY A 1 95 ? -5.523 9.621 -14.576 1.00 59.09 95 GLY A C 1
ATOM 784 O O . GLY A 1 95 ? -5.400 8.487 -14.126 1.00 59.09 95 GLY A O 1
ATOM 785 N N . SER A 1 96 ? -6.408 10.485 -14.068 1.00 55.72 96 SER A N 1
ATOM 786 C CA . SER A 1 96 ? -7.396 10.134 -13.035 1.00 55.72 96 SER A CA 1
ATOM 787 C C . SER A 1 96 ? -8.533 9.244 -13.556 1.00 55.72 96 SER A C 1
ATOM 789 O O . SER A 1 96 ? -9.129 8.504 -12.776 1.00 55.72 96 SER A O 1
ATOM 791 N N . LEU A 1 97 ? -8.815 9.299 -14.860 1.00 54.88 97 LEU A N 1
ATOM 792 C CA . LEU A 1 97 ? -9.826 8.507 -15.570 1.00 54.88 97 LEU A CA 1
ATOM 793 C C . LEU A 1 97 ? -9.219 7.248 -16.215 1.00 54.88 97 LEU A C 1
ATOM 795 O O . LEU A 1 97 ? -9.905 6.243 -16.395 1.00 54.88 97 LEU A O 1
ATOM 799 N N . ILE A 1 98 ? -7.919 7.277 -16.522 1.00 57.84 98 ILE A N 1
ATOM 800 C CA . ILE A 1 98 ? -7.150 6.138 -17.036 1.00 57.84 98 ILE A CA 1
ATOM 801 C C . ILE A 1 98 ? -6.748 5.253 -15.845 1.00 57.84 98 ILE A C 1
ATOM 803 O O . ILE A 1 98 ? -5.691 5.404 -15.232 1.00 57.84 98 ILE A O 1
ATOM 807 N N . HIS A 1 99 ? -7.635 4.332 -15.468 1.00 49.66 99 HIS A N 1
ATOM 808 C CA . HIS A 1 99 ? -7.466 3.468 -14.300 1.00 49.66 99 HIS A CA 1
ATOM 809 C C . HIS A 1 99 ? -6.177 2.636 -14.349 1.00 49.66 99 HIS A C 1
ATOM 811 O O . HIS A 1 99 ? -6.050 1.744 -15.183 1.00 49.66 99 HIS A O 1
ATOM 817 N N . GLY A 1 100 ? -5.269 2.853 -13.389 1.00 50.28 100 GLY A N 1
ATOM 818 C CA . GLY A 1 100 ? -4.321 1.844 -12.885 1.00 50.28 100 GLY A CA 1
ATOM 819 C C . GLY A 1 100 ? -3.437 1.121 -13.910 1.00 50.28 100 GLY A C 1
ATOM 820 O O . GLY A 1 100 ? -2.944 0.044 -13.592 1.00 50.28 100 GLY A O 1
ATOM 821 N N . GLY A 1 101 ? -3.247 1.683 -15.107 1.00 47.00 101 GLY A N 1
ATOM 822 C CA . GLY A 1 101 ? -2.491 1.048 -16.190 1.00 47.00 101 GLY A CA 1
ATOM 823 C C . GLY A 1 101 ? -3.299 0.136 -17.121 1.00 47.00 101 GLY A C 1
ATOM 824 O O . GLY A 1 101 ? -2.695 -0.713 -17.755 1.00 47.00 101 GLY A O 1
ATOM 825 N N . VAL A 1 102 ? -4.626 0.288 -17.230 1.00 49.25 102 VAL A N 1
ATOM 826 C CA . VAL A 1 102 ? -5.474 -0.566 -18.098 1.00 49.25 102 VAL A CA 1
ATOM 827 C C . VAL A 1 102 ? -6.175 0.212 -19.225 1.00 49.25 102 VAL A C 1
ATOM 829 O O . VAL A 1 102 ? -7.092 -0.301 -19.852 1.00 49.25 102 VAL A O 1
ATOM 832 N N . GLY A 1 103 ? -5.762 1.452 -19.512 1.00 51.66 103 GLY A N 1
ATOM 833 C CA . GLY A 1 103 ? -6.408 2.257 -20.557 1.00 51.66 103 GLY A CA 1
ATOM 834 C C . GLY A 1 103 ? -7.873 2.607 -20.243 1.00 51.66 103 GLY A C 1
ATOM 835 O O . GLY A 1 103 ? -8.344 2.407 -19.121 1.00 51.66 103 GLY A O 1
ATOM 836 N N . SER A 1 104 ? -8.600 3.154 -21.222 1.00 47.19 104 SER A N 1
ATOM 837 C CA . SER A 1 104 ? -10.058 3.363 -21.118 1.00 47.19 104 SER A CA 1
ATOM 838 C C . SER A 1 104 ? -10.862 2.138 -21.570 1.00 47.19 104 SER A C 1
ATOM 840 O O . SER A 1 104 ? -12.066 2.060 -21.316 1.00 47.19 104 SER A O 1
ATOM 842 N N . HIS A 1 105 ? -10.192 1.137 -22.152 1.00 45.72 105 HIS A N 1
ATOM 843 C CA . HIS A 1 105 ? -10.772 -0.154 -22.491 1.00 45.72 105 HIS A CA 1
ATOM 844 C C . HIS A 1 105 ? -10.153 -1.260 -21.634 1.00 45.72 105 HIS A C 1
ATOM 846 O O . HIS A 1 105 ? -8.985 -1.603 -21.782 1.00 45.72 105 HIS A O 1
ATOM 852 N N . ARG A 1 106 ? -10.953 -1.876 -20.756 1.00 51.56 106 ARG A N 1
ATOM 853 C CA . ARG A 1 106 ? -10.566 -3.161 -20.162 1.00 51.56 106 ARG A CA 1
ATOM 854 C C . ARG A 1 106 ? -10.482 -4.172 -21.305 1.00 51.56 106 ARG A C 1
ATOM 856 O O . ARG A 1 106 ? -11.532 -4.491 -21.862 1.00 51.56 106 ARG A O 1
ATOM 863 N N . GLN A 1 107 ? -9.290 -4.670 -21.649 1.00 51.97 107 GLN A N 1
ATOM 864 C CA . GLN A 1 107 ? -9.190 -5.858 -22.502 1.00 51.97 107 GLN A CA 1
ATOM 865 C C . GLN A 1 107 ? -10.066 -6.942 -21.867 1.00 51.97 107 GLN A C 1
ATOM 867 O O . GLN A 1 107 ? -9.852 -7.355 -20.726 1.00 51.97 107 GLN A O 1
ATOM 872 N N . ARG A 1 108 ? -11.136 -7.318 -22.567 1.00 52.41 108 ARG A N 1
ATOM 873 C CA . ARG A 1 108 ? -12.056 -8.355 -22.118 1.00 52.41 108 ARG A CA 1
ATOM 874 C C . ARG A 1 108 ? -11.544 -9.664 -22.682 1.00 52.41 108 ARG A C 1
ATOM 876 O O . ARG A 1 108 ? -11.340 -9.775 -23.884 1.00 52.41 108 ARG A O 1
ATOM 883 N N . LEU A 1 109 ? -11.333 -10.632 -21.803 1.00 57.25 109 LEU A N 1
ATOM 884 C CA . LEU A 1 109 ? -10.943 -11.973 -22.210 1.00 57.25 109 LEU A CA 1
ATOM 885 C C . LEU A 1 109 ? -12.058 -12.599 -23.025 1.00 57.25 109 LEU A C 1
ATOM 887 O O . LEU A 1 109 ? -13.151 -12.834 -22.505 1.00 57.25 109 LEU A O 1
ATOM 891 N N . ASP A 1 110 ? -11.767 -12.841 -24.297 1.00 63.44 110 ASP A N 1
ATOM 892 C CA . ASP A 1 110 ? -12.591 -13.682 -25.138 1.00 63.44 110 ASP A CA 1
ATOM 893 C C . ASP A 1 110 ? -12.156 -15.133 -24.937 1.00 63.44 110 ASP A C 1
ATOM 895 O O . ASP A 1 110 ? -11.235 -15.632 -25.569 1.00 63.44 110 ASP A O 1
ATOM 899 N N . TYR A 1 111 ? -12.817 -15.819 -24.007 1.00 58.72 111 TYR A N 1
ATOM 900 C CA . TYR A 1 111 ? -12.538 -17.227 -23.723 1.00 58.72 111 TYR A CA 1
ATOM 901 C C . TYR A 1 111 ? -12.969 -18.176 -24.853 1.00 58.72 111 TYR A C 1
ATOM 903 O O . TYR A 1 111 ? -12.715 -19.378 -24.754 1.00 58.72 111 TYR A O 1
ATOM 911 N N . THR A 1 112 ? -13.650 -17.666 -25.885 1.00 64.44 112 THR A N 1
ATOM 912 C CA . THR A 1 112 ? -14.083 -18.446 -27.050 1.00 64.44 112 THR A CA 1
ATOM 913 C C . THR A 1 112 ? -13.102 -18.360 -28.212 1.00 64.44 112 THR A C 1
ATOM 915 O O . THR A 1 112 ? -13.077 -19.271 -29.039 1.00 64.44 112 THR A O 1
ATOM 918 N N . ASP A 1 113 ? -12.248 -17.335 -28.238 1.00 68.69 113 ASP A N 1
ATOM 919 C CA . ASP A 1 113 ? -11.157 -17.213 -29.197 1.00 68.69 113 ASP A CA 1
ATOM 920 C C . ASP A 1 113 ? -9.913 -17.989 -28.703 1.00 68.69 113 ASP A C 1
ATOM 922 O O . ASP A 1 113 ? -9.276 -17.598 -27.722 1.00 68.69 113 ASP A O 1
ATOM 926 N N . PRO A 1 114 ? -9.510 -19.091 -29.366 1.00 64.62 114 PRO A N 1
ATOM 927 C CA . PRO A 1 114 ? -8.322 -19.852 -28.983 1.00 64.62 114 PRO A CA 1
ATOM 928 C C . PRO A 1 114 ? -7.003 -19.082 -29.182 1.00 64.62 114 PRO A C 1
ATOM 930 O O . PRO A 1 114 ? -5.981 -19.499 -28.630 1.00 64.62 114 PRO A O 1
ATOM 933 N N . ALA A 1 115 ? -7.002 -17.981 -29.944 1.00 65.12 115 ALA A N 1
ATOM 934 C CA . ALA A 1 115 ? -5.865 -17.074 -30.085 1.00 65.12 115 ALA A CA 1
ATOM 935 C C . ALA A 1 115 ? -5.806 -16.011 -28.970 1.00 65.12 115 ALA A C 1
ATOM 937 O O . ALA A 1 115 ? -4.731 -15.462 -28.705 1.00 65.12 115 ALA A O 1
ATOM 938 N N . ALA A 1 116 ? -6.915 -15.764 -28.264 1.00 63.91 116 ALA A N 1
ATOM 939 C CA . ALA A 1 116 ? -6.982 -14.841 -27.137 1.00 63.91 116 ALA A CA 1
ATOM 940 C C . ALA A 1 116 ? -6.370 -15.478 -25.878 1.00 63.91 116 ALA A C 1
ATOM 942 O O . ALA A 1 116 ? -7.054 -15.997 -24.995 1.00 63.91 116 ALA A O 1
ATOM 943 N N . VAL A 1 117 ? -5.038 -15.438 -25.784 1.00 59.56 117 VAL A N 1
ATOM 944 C CA . VAL A 1 117 ? -4.299 -15.908 -24.607 1.00 59.56 117 VAL A CA 1
ATOM 945 C C . VAL A 1 117 ? -4.000 -14.724 -23.673 1.00 59.56 117 VAL A C 1
ATOM 947 O O . VAL A 1 117 ? -3.007 -14.032 -23.893 1.00 59.56 117 VAL A O 1
ATOM 950 N N . PRO A 1 118 ? -4.786 -14.497 -22.597 1.00 54.16 118 PRO A N 1
ATOM 951 C CA . PRO A 1 118 ? -4.556 -13.407 -21.636 1.00 54.16 118 PRO A CA 1
ATOM 952 C C . PRO A 1 118 ? -3.147 -13.335 -21.054 1.00 54.16 118 PRO A C 1
ATOM 954 O O . PRO A 1 118 ? -2.698 -12.297 -20.586 1.00 54.16 118 PRO A O 1
ATOM 957 N N . PHE A 1 119 ? -2.510 -14.495 -20.947 1.00 55.47 119 PHE A N 1
ATOM 958 C CA . PHE A 1 119 ? -1.295 -14.696 -20.177 1.00 55.47 119 PHE A CA 1
ATOM 959 C C . PHE A 1 119 ? -0.288 -15.471 -21.024 1.00 55.47 119 PHE A C 1
ATOM 961 O O . PHE A 1 119 ? 0.255 -16.479 -20.575 1.00 55.47 119 PHE A O 1
ATOM 968 N N . ALA A 1 120 ? -0.068 -15.042 -22.274 1.00 52.69 120 ALA A N 1
ATOM 969 C CA . ALA A 1 120 ? 1.208 -15.344 -22.912 1.00 52.69 120 ALA A CA 1
ATOM 970 C C . ALA A 1 120 ? 2.281 -14.830 -21.946 1.00 52.69 120 ALA A C 1
ATOM 972 O O . ALA A 1 120 ? 2.290 -13.642 -21.615 1.00 52.69 120 ALA A O 1
ATOM 973 N N . ASP A 1 121 ? 3.054 -15.738 -21.351 1.00 50.72 121 ASP A N 1
ATOM 974 C CA . ASP A 1 121 ? 4.038 -15.319 -20.368 1.00 50.72 121 ASP A CA 1
ATOM 975 C C . ASP A 1 121 ? 5.107 -14.450 -21.054 1.00 50.72 121 ASP A C 1
ATOM 977 O O . ASP A 1 121 ? 5.280 -14.470 -22.275 1.00 50.72 121 ASP A O 1
ATOM 981 N N . ILE A 1 122 ? 5.844 -13.678 -20.258 1.00 47.88 122 ILE A N 1
ATOM 982 C CA . ILE A 1 122 ? 7.001 -12.888 -20.717 1.00 47.88 122 ILE A CA 1
ATOM 983 C C . ILE A 1 122 ? 8.121 -13.749 -21.348 1.00 47.88 122 ILE A C 1
ATOM 985 O O . ILE A 1 122 ? 9.153 -13.226 -21.761 1.00 47.88 122 ILE A O 1
ATOM 989 N N . TYR A 1 123 ? 7.952 -15.072 -21.386 1.00 53.81 123 TYR A N 1
ATOM 990 C CA . TYR A 1 123 ? 8.864 -16.059 -21.953 1.00 53.81 123 TYR A CA 1
ATOM 991 C C . TYR A 1 123 ? 8.307 -16.688 -23.247 1.00 53.81 123 TYR A C 1
ATOM 993 O O . TYR A 1 123 ? 8.908 -17.619 -23.784 1.00 53.81 123 TYR A O 1
ATOM 1001 N N . GLY A 1 124 ? 7.188 -16.177 -23.779 1.00 52.97 124 GLY A N 1
ATOM 1002 C CA . GLY A 1 124 ? 6.583 -16.629 -25.032 1.00 52.97 124 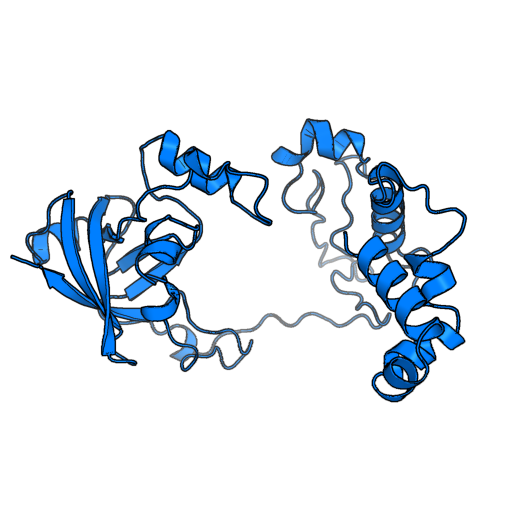GLY A CA 1
ATOM 1003 C C . GLY A 1 124 ? 5.873 -17.985 -24.956 1.00 52.97 124 GLY A C 1
ATOM 1004 O O . GLY A 1 124 ? 5.492 -18.522 -25.996 1.00 52.97 124 GLY A O 1
ATOM 1005 N N . GLN A 1 125 ? 5.667 -18.549 -23.761 1.00 59.09 125 GLN A N 1
ATOM 1006 C CA . GLN A 1 125 ? 4.974 -19.819 -23.554 1.00 59.09 125 GLN A CA 1
ATOM 1007 C C . GLN A 1 125 ? 3.543 -19.558 -23.051 1.00 59.09 125 GLN A C 1
ATOM 1009 O O . GLN A 1 125 ? 3.333 -19.197 -21.890 1.00 59.09 125 GLN A O 1
ATOM 1014 N N . PRO A 1 126 ? 2.513 -19.708 -23.904 1.00 57.81 126 PRO A N 1
ATOM 1015 C CA . PRO A 1 126 ? 1.133 -19.520 -23.480 1.00 57.81 126 PRO A CA 1
ATOM 1016 C C . PRO A 1 126 ? 0.733 -20.611 -22.481 1.00 57.81 126 PRO A C 1
ATOM 1018 O O . PRO A 1 126 ? 0.575 -21.778 -22.840 1.00 57.81 126 PRO A O 1
ATOM 1021 N N . VAL A 1 127 ? 0.513 -20.229 -21.223 1.00 54.12 127 VAL A N 1
ATOM 1022 C CA . VAL A 1 127 ? -0.025 -21.129 -20.197 1.00 54.12 127 VAL A CA 1
ATOM 1023 C C . VAL A 1 127 ? -1.504 -20.837 -19.961 1.00 54.12 127 VAL A C 1
ATOM 1025 O O . VAL A 1 127 ? -1.926 -19.691 -19.805 1.00 54.12 127 VAL A O 1
ATOM 1028 N N . LYS A 1 128 ? -2.331 -21.889 -19.916 1.00 56.41 128 LYS A N 1
ATOM 1029 C CA . LYS A 1 128 ? -3.731 -21.755 -19.493 1.00 56.41 128 LYS A CA 1
ATOM 1030 C C . LYS A 1 128 ? -3.747 -21.446 -17.999 1.00 56.41 128 LYS A C 1
ATOM 1032 O O . LYS A 1 128 ? -3.397 -22.305 -17.190 1.00 56.41 128 LYS A O 1
ATOM 1037 N N . TYR A 1 129 ? -4.159 -20.233 -17.640 1.00 55.97 129 TYR A N 1
ATOM 1038 C CA . TYR A 1 129 ? -4.346 -19.856 -16.244 1.00 55.97 129 TYR A CA 1
ATOM 1039 C C . TYR A 1 129 ? -5.379 -20.782 -15.604 1.00 55.97 129 TYR A C 1
ATOM 1041 O O . TYR A 1 129 ? -6.505 -20.908 -16.088 1.00 55.97 129 TYR A O 1
ATOM 1049 N N . ARG A 1 130 ? -4.989 -21.459 -14.526 1.00 59.03 130 ARG A N 1
ATOM 1050 C CA . ARG A 1 130 ? -5.910 -22.254 -13.718 1.00 59.03 130 ARG A CA 1
ATOM 1051 C C . ARG A 1 130 ? -6.380 -21.376 -12.577 1.00 59.03 130 ARG A C 1
ATOM 1053 O O . ARG A 1 130 ? -5.566 -20.901 -11.790 1.00 59.03 130 ARG A O 1
ATOM 1060 N N . PHE A 1 131 ? -7.687 -21.161 -12.497 1.00 62.88 131 PHE A N 1
ATOM 1061 C CA . PHE A 1 131 ? -8.258 -20.515 -11.328 1.00 62.88 131 PHE A CA 1
ATOM 1062 C C . PHE A 1 131 ? -7.995 -21.384 -10.104 1.00 62.88 131 PHE A C 1
ATOM 1064 O O . PHE A 1 131 ? -8.227 -22.594 -10.113 1.00 62.88 131 PHE A O 1
ATOM 1071 N N . PHE A 1 132 ? -7.486 -20.744 -9.060 1.00 68.38 132 PHE A N 1
ATOM 1072 C CA . PHE A 1 132 ? -7.388 -21.351 -7.750 1.00 68.38 132 PHE A CA 1
ATOM 1073 C C . PHE A 1 132 ? -8.802 -21.608 -7.218 1.00 68.38 132 PHE A C 1
ATOM 1075 O O . PHE A 1 132 ? -9.615 -20.685 -7.153 1.00 68.38 132 PHE A O 1
ATOM 1082 N N . VAL A 1 133 ? -9.086 -22.857 -6.849 1.00 79.75 133 VAL A N 1
ATOM 1083 C CA . VAL A 1 133 ? -10.313 -23.226 -6.141 1.00 79.75 133 VAL A CA 1
ATOM 1084 C C . VAL A 1 133 ? -9.938 -23.394 -4.666 1.00 79.75 133 VAL A C 1
ATOM 1086 O O . VAL A 1 133 ? -9.187 -24.322 -4.362 1.00 79.75 133 VAL A O 1
ATOM 1089 N N . PRO A 1 134 ? -10.390 -22.503 -3.764 1.00 76.69 134 PRO A N 1
ATOM 1090 C CA . PRO A 1 134 ? -10.082 -22.607 -2.341 1.00 76.69 134 PRO A CA 1
ATOM 1091 C C . PRO A 1 134 ? -10.611 -23.912 -1.749 1.00 76.69 134 PRO A C 1
ATOM 1093 O O . PRO A 1 134 ? -11.691 -24.380 -2.113 1.00 76.69 134 PRO A O 1
ATOM 1096 N N . HIS A 1 135 ? -9.871 -24.471 -0.796 1.00 83.88 135 HIS A N 1
ATOM 1097 C CA . HIS A 1 135 ? -10.379 -25.534 0.062 1.00 83.88 135 HIS A CA 1
ATOM 1098 C C . HIS A 1 135 ? -11.343 -24.951 1.105 1.00 83.88 135 HIS A C 1
ATOM 1100 O O . HIS A 1 135 ? -11.295 -23.764 1.419 1.00 83.88 135 HIS A O 1
ATOM 1106 N N . GLU A 1 136 ? -12.200 -25.785 1.697 1.00 86.44 136 GLU A N 1
ATOM 1107 C CA . GLU A 1 136 ? -13.180 -25.351 2.709 1.00 86.44 136 GLU A CA 1
ATOM 1108 C C . GLU A 1 136 ? -12.529 -24.590 3.879 1.00 86.44 136 GLU A C 1
ATOM 1110 O O . GLU A 1 136 ? -13.044 -23.572 4.338 1.00 86.44 136 GLU A O 1
ATOM 1115 N N . GLN A 1 137 ? -11.338 -25.021 4.301 1.00 82.44 137 GLN A N 1
ATOM 1116 C CA . GLN A 1 137 ? -10.550 -24.346 5.334 1.00 82.44 137 GLN A CA 1
ATOM 1117 C C . GLN A 1 137 ? -10.134 -22.912 4.958 1.00 82.44 137 GLN A C 1
ATOM 1119 O O . GLN A 1 137 ? -10.024 -22.064 5.840 1.00 82.44 137 GLN A O 1
ATOM 1124 N N . ASP A 1 138 ? -9.943 -22.617 3.667 1.00 75.75 138 ASP A N 1
ATOM 1125 C CA . ASP A 1 138 ? -9.581 -21.278 3.183 1.00 75.75 138 ASP A CA 1
ATOM 1126 C C . ASP A 1 138 ? -10.777 -20.314 3.229 1.00 75.75 138 ASP A C 1
ATOM 1128 O O . ASP A 1 138 ? -10.604 -19.095 3.202 1.00 75.75 138 ASP A O 1
ATOM 1132 N N . LEU A 1 139 ? -11.995 -20.859 3.311 1.00 80.00 139 LEU A N 1
ATOM 1133 C CA . LEU A 1 139 ? -13.244 -20.108 3.435 1.00 80.00 139 LEU A CA 1
ATOM 1134 C C . LEU A 1 139 ? -13.618 -19.833 4.898 1.00 80.00 139 LEU A C 1
ATOM 1136 O O . LEU A 1 139 ? -14.603 -19.141 5.166 1.00 80.00 139 LEU A O 1
ATOM 1140 N N . ALA A 1 140 ? -12.847 -20.356 5.855 1.00 81.00 140 ALA A N 1
ATOM 1141 C CA . ALA A 1 140 ? -13.100 -20.138 7.268 1.00 81.00 140 ALA A CA 1
ATOM 1142 C C . ALA A 1 140 ? -12.948 -18.649 7.620 1.00 81.00 140 ALA A C 1
ATOM 1144 O O . ALA A 1 140 ? -11.876 -18.053 7.497 1.00 81.00 140 ALA A O 1
ATOM 1145 N N . LEU A 1 141 ? -14.033 -18.041 8.105 1.00 76.75 141 LEU A N 1
ATOM 1146 C CA . LEU A 1 141 ? -14.008 -16.655 8.560 1.00 76.75 141 LEU A CA 1
ATOM 1147 C C . LEU A 1 141 ? -13.138 -16.520 9.813 1.00 76.75 141 LEU A C 1
ATOM 1149 O O . LEU A 1 141 ? -13.263 -17.288 10.773 1.00 76.75 141 LEU A O 1
ATOM 1153 N N . ALA A 1 142 ? -12.285 -15.496 9.822 1.00 76.56 142 ALA A N 1
ATOM 1154 C CA . ALA A 1 142 ? -11.529 -15.131 11.008 1.00 76.56 142 ALA A CA 1
ATOM 1155 C C . ALA A 1 142 ? -12.497 -14.771 12.150 1.00 76.56 142 ALA A C 1
ATOM 1157 O O . ALA A 1 142 ? -13.452 -14.020 11.955 1.00 76.56 142 ALA A O 1
ATOM 1158 N N . ARG A 1 143 ? -12.256 -15.329 13.342 1.00 83.31 143 ARG A N 1
ATOM 1159 C CA . ARG A 1 143 ? -13.084 -15.106 14.536 1.00 83.31 143 ARG A CA 1
ATOM 1160 C C . ARG A 1 143 ? -12.435 -14.114 15.496 1.00 83.31 143 ARG A C 1
ATOM 1162 O O . ARG A 1 143 ? -11.209 -14.100 15.645 1.00 83.31 143 ARG A O 1
ATOM 1169 N N . GLY A 1 144 ? -13.278 -13.387 16.224 1.00 88.44 144 GLY A N 1
ATOM 1170 C CA . GLY A 1 144 ? -12.872 -12.371 17.186 1.00 88.44 144 GLY A CA 1
ATOM 1171 C C . GLY A 1 144 ? -12.597 -11.027 16.522 1.00 88.44 144 GLY A C 1
ATOM 1172 O O . GLY A 1 144 ? -12.908 -10.810 15.354 1.00 88.44 144 GLY A O 1
ATOM 1173 N N . LEU A 1 145 ? -11.979 -10.124 17.280 1.00 94.56 145 LEU A N 1
ATOM 1174 C CA . LEU A 1 145 ? -11.708 -8.772 16.822 1.00 94.56 145 LEU A CA 1
ATOM 1175 C C . LEU A 1 145 ? -10.558 -8.730 15.801 1.00 94.56 145 LEU A C 1
ATOM 1177 O O . LEU A 1 145 ? -9.406 -9.038 16.129 1.00 94.56 145 LEU A O 1
ATOM 1181 N N . ILE A 1 146 ? -10.870 -8.320 14.572 1.00 93.50 146 ILE A N 1
ATOM 1182 C CA . ILE A 1 146 ? -9.928 -8.288 13.44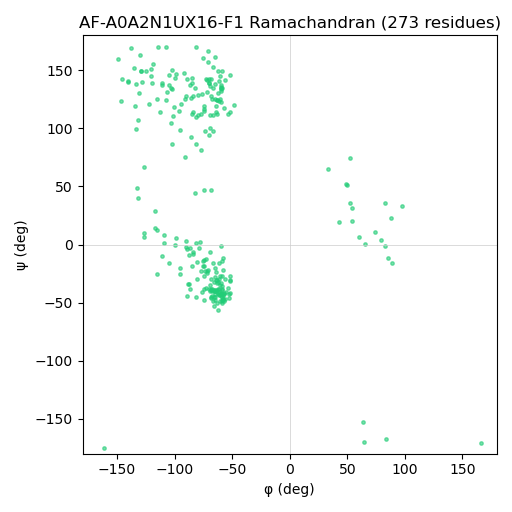9 1.00 93.50 146 ILE A CA 1
ATOM 1183 C C . ILE A 1 146 ? -9.532 -6.853 13.109 1.00 93.50 146 ILE A C 1
ATOM 1185 O O . ILE A 1 146 ? -10.375 -6.014 12.799 1.00 93.50 146 ILE A O 1
ATOM 1189 N N . LEU A 1 147 ? -8.228 -6.591 13.108 1.00 94.06 147 LEU A N 1
ATOM 1190 C CA . LEU A 1 147 ? -7.623 -5.394 12.548 1.00 94.06 147 LEU A CA 1
ATOM 1191 C C . LEU A 1 147 ? -7.412 -5.565 11.041 1.00 94.06 147 LEU A C 1
ATOM 1193 O O . LEU A 1 147 ? -6.568 -6.343 10.582 1.00 94.06 147 LEU A O 1
ATOM 1197 N N . CYS A 1 148 ? -8.145 -4.754 10.287 1.00 91.94 148 CYS A N 1
ATOM 1198 C CA . CYS A 1 148 ? -7.990 -4.562 8.857 1.00 91.94 148 CYS A CA 1
ATOM 1199 C C . CYS A 1 148 ? -7.125 -3.324 8.600 1.00 91.94 148 CYS A C 1
ATOM 1201 O O . CYS A 1 148 ? -7.532 -2.197 8.872 1.00 91.94 148 CYS A O 1
ATOM 1203 N N . THR A 1 149 ? -5.937 -3.498 8.028 1.00 89.88 149 THR A N 1
ATOM 1204 C CA . THR A 1 149 ? -5.124 -2.359 7.581 1.00 89.88 149 THR A CA 1
ATOM 1205 C C . THR A 1 149 ? -5.460 -1.985 6.140 1.00 89.88 149 THR A C 1
ATOM 1207 O O . THR A 1 149 ? -5.707 -2.848 5.286 1.00 89.88 149 THR A O 1
ATOM 1210 N N . GLY A 1 150 ? -5.475 -0.696 5.814 1.00 85.75 150 GLY A N 1
ATOM 1211 C CA . GLY A 1 150 ? -5.793 -0.268 4.455 1.00 85.75 150 GLY A CA 1
ATOM 1212 C C . GLY A 1 150 ? -5.352 1.140 4.112 1.00 85.75 150 GLY A C 1
ATOM 1213 O O . GLY A 1 150 ? -4.658 1.801 4.870 1.00 85.75 150 GLY A O 1
ATOM 1214 N N . ARG A 1 151 ? -5.735 1.569 2.911 1.00 79.56 151 ARG A N 1
ATOM 1215 C CA . ARG A 1 151 ? -5.288 2.825 2.290 1.00 79.56 151 ARG A CA 1
ATOM 1216 C C . ARG A 1 151 ? -6.385 3.889 2.212 1.00 79.56 151 ARG A C 1
ATOM 1218 O O . ARG A 1 151 ? -6.182 4.952 1.648 1.00 79.56 151 ARG A O 1
ATOM 1225 N N . SER A 1 152 ? -7.576 3.601 2.708 1.00 76.75 152 SER A N 1
ATOM 1226 C CA . SER A 1 152 ? -8.670 4.566 2.775 1.00 76.75 152 SER A CA 1
ATOM 1227 C C . SER A 1 152 ? -8.645 5.290 4.116 1.00 76.75 152 SER A C 1
ATOM 1229 O O . SER A 1 152 ? -8.306 4.693 5.134 1.00 76.75 152 SER A O 1
ATOM 1231 N N . ALA A 1 153 ? -9.051 6.556 4.137 1.00 67.75 153 ALA A N 1
ATOM 1232 C CA . ALA A 1 153 ? -9.203 7.279 5.390 1.00 67.75 153 ALA A CA 1
ATOM 1233 C C . ALA A 1 153 ? -10.462 6.875 6.172 1.00 67.75 153 ALA A C 1
ATOM 1235 O O . ALA A 1 153 ? -10.525 7.255 7.318 1.00 67.75 153 ALA A O 1
ATOM 1236 N N . LEU A 1 154 ? -11.454 6.169 5.598 1.00 82.38 154 LEU A N 1
ATOM 1237 C CA . LEU A 1 154 ? -1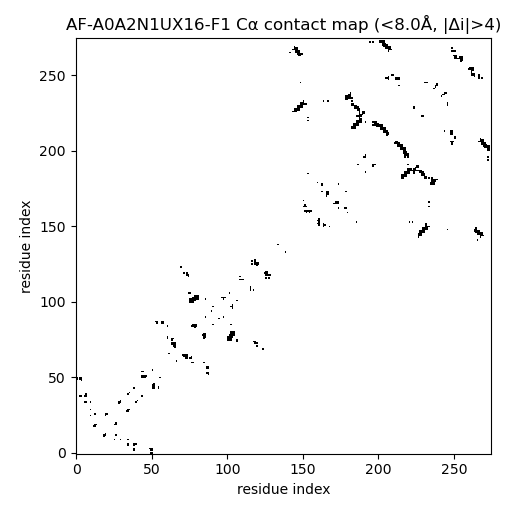2.781 5.863 6.199 1.00 82.38 154 LEU A CA 1
ATOM 1238 C C . LEU A 1 154 ? -13.463 7.032 6.949 1.00 82.38 154 LEU A C 1
ATOM 1240 O O . LEU A 1 154 ? -14.379 6.819 7.741 1.00 82.38 154 LEU A O 1
ATOM 1244 N N . SER A 1 155 ? -13.038 8.261 6.663 1.00 74.06 155 SER A N 1
ATOM 1245 C CA . SER A 1 155 ? -13.496 9.487 7.294 1.00 74.06 155 SER A CA 1
ATOM 1246 C C . SER A 1 155 ? -14.425 10.229 6.350 1.00 74.06 155 SER A C 1
ATOM 1248 O O . SER A 1 155 ? -14.199 10.252 5.140 1.00 74.06 155 SER A O 1
ATOM 1250 N N . GLU A 1 156 ? -15.419 10.892 6.925 1.00 70.88 156 GLU A N 1
ATOM 1251 C CA . GLU A 1 156 ? -16.255 11.860 6.213 1.00 70.88 156 GLU A CA 1
ATOM 1252 C C . GLU A 1 156 ? -15.592 13.254 6.165 1.00 70.88 156 GLU A C 1
ATOM 1254 O O . GLU A 1 156 ? -16.059 14.151 5.469 1.00 70.88 156 GLU A O 1
ATOM 1259 N N . GLN A 1 157 ? -14.463 13.451 6.864 1.00 72.94 157 GLN A N 1
ATOM 1260 C CA . GLN A 1 157 ? -13.702 14.699 6.807 1.00 72.94 157 GLN A CA 1
ATOM 1261 C C . GLN A 1 157 ? -12.938 14.793 5.483 1.00 72.94 157 GLN A C 1
ATOM 1263 O O . GLN A 1 157 ? -11.994 14.035 5.230 1.00 72.94 157 GLN A O 1
ATOM 1268 N N . SER A 1 158 ? -13.314 15.774 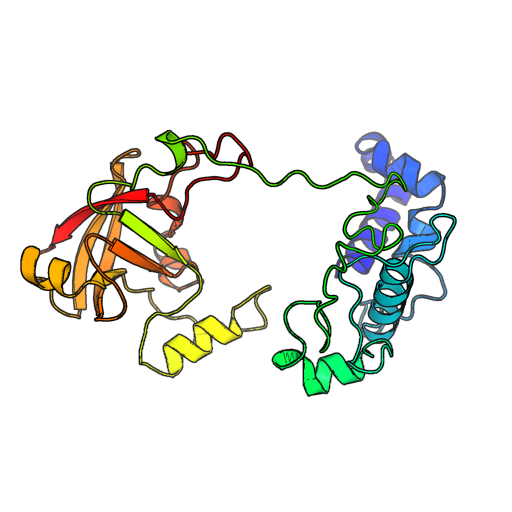4.663 1.00 69.38 158 SER A N 1
ATOM 1269 C CA . SER A 1 158 ? -12.737 16.019 3.337 1.00 69.38 158 SER A CA 1
ATOM 1270 C C . SER A 1 158 ? -11.209 16.117 3.359 1.00 69.38 158 SER A C 1
ATOM 1272 O O . SER A 1 158 ? -10.560 15.502 2.520 1.00 69.38 158 SER A O 1
ATOM 1274 N N . ALA A 1 159 ? -10.623 16.789 4.355 1.00 70.50 159 ALA A N 1
ATOM 1275 C CA . ALA A 1 159 ? -9.171 16.920 4.505 1.00 70.50 159 ALA A CA 1
ATOM 1276 C C . ALA A 1 159 ? -8.455 15.566 4.692 1.00 70.50 159 ALA A C 1
ATOM 1278 O O . ALA A 1 159 ? -7.426 15.311 4.065 1.00 70.50 159 ALA A O 1
ATOM 1279 N N . ARG A 1 160 ? -9.015 14.657 5.504 1.00 69.19 160 ARG A N 1
ATOM 1280 C CA . ARG A 1 160 ? -8.436 13.318 5.737 1.00 69.19 160 ARG A CA 1
ATOM 1281 C C . ARG A 1 160 ? -8.550 12.435 4.500 1.00 69.19 160 ARG A C 1
ATOM 1283 O O . ARG A 1 160 ? -7.625 11.690 4.178 1.00 69.19 160 ARG A O 1
ATOM 1290 N N . THR A 1 161 ? -9.673 12.534 3.794 1.00 71.38 161 THR A N 1
ATOM 1291 C CA . THR A 1 161 ? -9.886 11.825 2.530 1.00 71.38 161 THR A CA 1
ATOM 1292 C C . THR A 1 161 ? -8.961 12.352 1.435 1.00 71.38 161 THR A C 1
ATOM 1294 O O . THR A 1 161 ? -8.317 11.547 0.767 1.00 71.38 161 THR A O 1
ATOM 1297 N N . ALA A 1 162 ? -8.814 13.673 1.305 1.00 68.00 162 ALA A N 1
ATOM 1298 C CA . ALA A 1 162 ? -7.894 14.302 0.361 1.00 68.00 162 ALA A CA 1
ATOM 1299 C C . ALA A 1 162 ? -6.448 13.853 0.605 1.00 68.00 162 ALA A C 1
ATOM 1301 O O . ALA A 1 162 ? -5.784 13.409 -0.326 1.00 68.00 162 ALA A O 1
ATOM 1302 N N . PHE A 1 163 ? -5.990 13.852 1.861 1.00 72.62 163 PHE A N 1
ATOM 1303 C CA . PHE A 1 163 ? -4.658 13.357 2.210 1.00 72.62 163 PHE A CA 1
ATOM 1304 C C . PHE A 1 163 ? -4.456 11.884 1.813 1.00 72.62 163 PHE A C 1
ATOM 1306 O O . PHE A 1 163 ? -3.471 11.541 1.159 1.00 72.62 163 PHE A O 1
ATOM 1313 N N . ALA A 1 164 ? -5.401 10.999 2.147 1.00 69.81 164 ALA A N 1
ATOM 1314 C CA . ALA A 1 164 ? -5.315 9.581 1.787 1.00 69.81 164 ALA A CA 1
ATOM 1315 C C . ALA A 1 164 ? -5.332 9.330 0.266 1.00 69.81 164 ALA A C 1
ATOM 1317 O O . ALA A 1 164 ? -4.741 8.357 -0.203 1.00 69.81 164 ALA A O 1
ATOM 1318 N N . VAL A 1 165 ? -6.008 10.191 -0.500 1.00 68.31 165 VAL A N 1
ATOM 1319 C CA . VAL A 1 165 ? -6.032 10.144 -1.969 1.00 68.31 165 VAL A CA 1
ATOM 1320 C C . VAL A 1 165 ? -4.710 10.652 -2.544 1.00 68.31 165 VAL A C 1
ATOM 1322 O O . VAL A 1 165 ? -4.109 9.972 -3.373 1.00 68.31 165 VAL A O 1
ATOM 1325 N N . ASN A 1 166 ? -4.217 11.792 -2.059 1.00 64.62 166 ASN A N 1
ATOM 1326 C CA . ASN A 1 166 ? -2.975 12.414 -2.528 1.00 64.62 166 ASN A CA 1
ATOM 1327 C C . ASN A 1 166 ? -1.740 11.542 -2.249 1.00 64.62 166 ASN A C 1
ATOM 1329 O O . ASN A 1 166 ? -0.788 11.530 -3.026 1.00 64.62 166 ASN A O 1
ATOM 1333 N N . THR A 1 167 ? -1.769 10.755 -1.172 1.00 67.62 167 THR A N 1
ATOM 1334 C CA . THR A 1 167 ? -0.665 9.865 -0.784 1.00 67.62 167 THR A CA 1
ATOM 1335 C C . THR A 1 167 ? -0.713 8.478 -1.441 1.00 67.62 167 THR A C 1
ATOM 1337 O O . THR A 1 167 ? 0.208 7.673 -1.256 1.00 67.62 167 THR A O 1
ATOM 1340 N N . PHE A 1 168 ? -1.741 8.170 -2.242 1.00 58.84 168 PHE A N 1
ATOM 1341 C CA . PHE A 1 168 ? -1.914 6.854 -2.862 1.00 58.84 168 PHE A CA 1
ATOM 1342 C C . PHE A 1 168 ? -0.893 6.588 -3.991 1.00 58.84 168 PHE A C 1
ATOM 1344 O O . PHE A 1 168 ? -0.717 7.396 -4.896 1.00 58.84 168 PHE A O 1
ATOM 1351 N N . ASN A 1 169 ? -0.248 5.411 -3.952 1.00 44.91 169 ASN A N 1
ATOM 1352 C CA . ASN A 1 169 ? 0.692 4.881 -4.958 1.00 44.91 169 ASN A CA 1
ATOM 1353 C C . ASN A 1 169 ? 1.856 5.816 -5.347 1.00 44.91 169 ASN A C 1
ATOM 1355 O O . ASN A 1 169 ? 1.936 6.289 -6.476 1.00 44.91 169 ASN A O 1
ATOM 1359 N N . SER A 1 170 ? 2.837 5.935 -4.444 1.00 44.41 170 SER A N 1
ATOM 1360 C CA . SER A 1 170 ? 4.150 6.573 -4.663 1.00 44.41 170 SER A CA 1
ATOM 1361 C C . SER A 1 170 ? 4.288 8.024 -4.197 1.00 44.41 170 SER A C 1
ATOM 1363 O O . SER A 1 170 ? 5.076 8.765 -4.779 1.00 44.41 170 SER A O 1
ATOM 1365 N N . GLY A 1 171 ? 3.597 8.406 -3.112 1.00 43.34 171 GLY A N 1
ATOM 1366 C CA . GLY A 1 171 ? 3.989 9.560 -2.296 1.00 43.34 171 GLY A CA 1
ATOM 1367 C C . GLY A 1 171 ? 4.246 10.817 -3.120 1.00 43.34 171 GLY A C 1
ATOM 1368 O O . GLY A 1 171 ? 5.313 11.420 -3.008 1.00 43.34 171 GLY A O 1
ATOM 1369 N N . LYS A 1 172 ? 3.295 11.189 -3.983 1.00 45.78 172 LYS A N 1
ATOM 1370 C CA . LYS A 1 172 ? 3.331 12.508 -4.602 1.00 45.78 172 LYS A CA 1
ATOM 1371 C C . LYS A 1 172 ? 3.107 13.520 -3.487 1.00 45.78 172 LYS A C 1
ATOM 1373 O O . LYS A 1 172 ? 1.978 13.712 -3.067 1.00 45.78 172 LYS A O 1
ATOM 1378 N N . LEU A 1 173 ? 4.211 14.081 -2.991 1.00 49.94 173 LEU A N 1
ATOM 1379 C CA . LEU A 1 173 ? 4.299 15.390 -2.346 1.00 49.94 173 LEU A CA 1
ATOM 1380 C C . LEU A 1 173 ? 3.040 15.772 -1.552 1.00 49.94 173 LEU A C 1
ATOM 1382 O O . LEU A 1 173 ? 2.373 16.734 -1.906 1.00 49.94 173 LEU A O 1
ATOM 1386 N N . SER A 1 174 ? 2.717 15.049 -0.478 1.00 54.19 174 SER A N 1
ATOM 1387 C CA . SER A 1 174 ? 2.042 15.727 0.628 1.00 54.19 174 SER A CA 1
ATOM 1388 C C . SER A 1 174 ? 3.140 16.503 1.345 1.00 54.19 174 SER A C 1
ATOM 1390 O O . SER A 1 174 ? 4.066 15.873 1.873 1.00 54.19 174 SER A O 1
ATOM 1392 N N . PRO A 1 175 ? 3.120 17.843 1.311 1.00 61.50 175 PRO A N 1
ATOM 1393 C CA . PRO A 1 175 ? 4.051 18.648 2.077 1.00 61.50 175 PRO A CA 1
ATOM 1394 C C . PRO A 1 175 ? 4.027 18.201 3.546 1.00 61.50 175 PRO A C 1
ATOM 1396 O O . PRO A 1 175 ? 2.960 17.837 4.045 1.00 61.50 175 PRO A O 1
ATOM 1399 N N . PRO A 1 176 ? 5.157 18.237 4.275 1.00 64.69 176 PRO A N 1
ATOM 1400 C CA . PRO A 1 176 ? 5.210 17.777 5.664 1.00 64.69 176 PRO A CA 1
ATOM 1401 C C . PRO A 1 176 ? 4.139 18.393 6.582 1.00 64.69 176 PRO A C 1
ATOM 1403 O O . PRO A 1 176 ? 3.716 17.755 7.543 1.00 64.69 176 PRO A O 1
ATOM 1406 N N . TYR A 1 177 ? 3.656 19.602 6.272 1.00 70.00 177 TYR A N 1
ATOM 1407 C CA . TYR A 1 177 ? 2.590 20.266 7.024 1.00 70.00 177 TYR A CA 1
ATOM 1408 C C . TYR A 1 177 ? 1.198 19.628 6.848 1.00 70.00 177 TYR A C 1
ATOM 1410 O O . TYR A 1 177 ? 0.360 19.780 7.735 1.00 70.00 177 TYR A O 1
ATOM 1418 N N . GLU A 1 178 ? 0.951 18.884 5.766 1.00 74.25 178 GLU A N 1
ATOM 1419 C CA . GLU A 1 178 ? -0.314 18.171 5.516 1.00 74.25 178 GLU A CA 1
ATOM 1420 C C . GLU A 1 178 ? -0.369 16.797 6.196 1.00 74.25 178 GLU A C 1
ATOM 1422 O O . GLU A 1 178 ? -1.422 16.160 6.212 1.00 74.25 178 GLU A O 1
ATOM 1427 N N . LEU A 1 179 ? 0.747 16.330 6.775 1.00 79.50 179 LEU A N 1
ATOM 1428 C CA . LEU A 1 179 ? 0.770 15.068 7.508 1.00 79.50 179 LEU A CA 1
ATOM 1429 C C . LEU A 1 179 ? -0.152 15.162 8.732 1.00 79.50 179 LEU A C 1
ATOM 1431 O O . LEU A 1 179 ? 0.066 16.038 9.587 1.00 79.50 179 LEU A O 1
ATOM 1435 N N . PRO A 1 180 ? -1.133 14.249 8.871 1.00 83.19 180 PRO A N 1
ATOM 1436 C CA . PRO A 1 180 ? -1.957 14.195 10.064 1.00 83.19 180 PRO A CA 1
ATOM 1437 C C . PRO A 1 180 ? -1.083 13.875 11.279 1.00 83.19 180 PRO A C 1
ATOM 1439 O O . PRO A 1 180 ? -0.072 13.175 11.170 1.00 83.19 180 PRO A O 1
ATOM 1442 N N . ALA A 1 181 ? -1.480 14.384 12.446 1.00 88.44 181 ALA A N 1
ATOM 1443 C CA . ALA A 1 181 ? -0.791 14.084 13.700 1.00 88.44 181 ALA A CA 1
ATOM 1444 C C . ALA A 1 181 ? -0.771 12.569 13.964 1.00 88.44 181 ALA A C 1
ATOM 1446 O O . ALA A 1 181 ? 0.282 11.991 14.221 1.00 88.44 181 ALA A O 1
ATOM 1447 N N . GLU A 1 182 ? -1.922 11.917 13.798 1.00 89.06 182 GLU A N 1
ATOM 1448 C CA . GLU A 1 182 ? -2.093 10.473 13.926 1.00 89.06 182 GLU A CA 1
ATOM 1449 C C . GLU A 1 182 ? -3.210 9.967 13.002 1.00 89.06 182 GLU A C 1
ATOM 1451 O O . GLU A 1 182 ? -4.087 10.728 12.583 1.00 89.06 182 GLU A O 1
ATOM 1456 N N . ASN A 1 183 ? -3.195 8.666 12.705 1.00 89.81 183 ASN A N 1
ATOM 1457 C CA 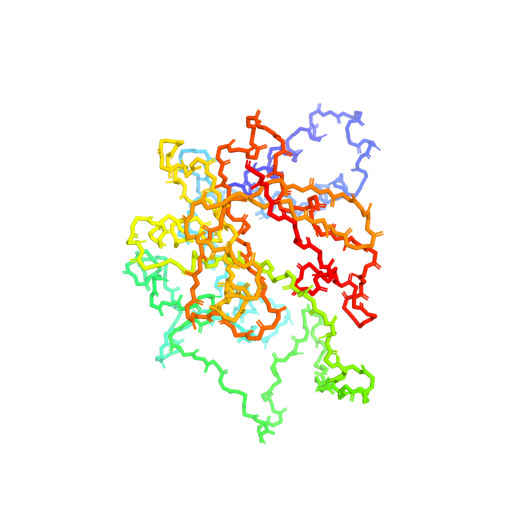. ASN A 1 183 ? -4.350 7.981 12.131 1.00 89.81 183 ASN A CA 1
ATOM 1458 C C . ASN A 1 183 ? -5.220 7.435 13.271 1.00 89.81 183 ASN A C 1
ATOM 1460 O O . ASN A 1 183 ? -4.692 6.700 14.111 1.00 89.81 183 ASN A O 1
ATOM 1464 N N . PRO A 1 184 ? -6.534 7.714 13.303 1.00 93.38 184 PRO A N 1
ATOM 1465 C CA . PRO A 1 184 ? -7.394 7.096 14.299 1.00 93.38 184 PRO A CA 1
ATOM 1466 C C . PRO A 1 184 ? -7.590 5.604 13.997 1.00 93.38 184 PRO A C 1
ATOM 1468 O O . PRO A 1 184 ? -7.495 5.152 12.848 1.00 93.38 184 PRO A O 1
ATOM 1471 N N . LEU A 1 185 ? -7.929 4.850 15.036 1.00 95.81 185 LEU A N 1
ATOM 1472 C CA . LEU A 1 185 ? -8.514 3.528 14.911 1.00 95.81 185 LEU A CA 1
ATOM 1473 C C . LEU A 1 185 ? -10.005 3.680 14.612 1.00 95.81 185 LEU A C 1
ATOM 1475 O O . LEU A 1 185 ? -10.792 4.077 15.474 1.00 95.81 185 LEU A O 1
ATOM 1479 N N . TYR A 1 186 ? -10.399 3.317 13.398 1.00 96.12 186 TYR A N 1
ATOM 1480 C CA . TYR A 1 186 ? -11.806 3.230 13.051 1.00 96.12 186 TYR A CA 1
ATOM 1481 C C . TYR A 1 186 ? -12.396 1.964 13.660 1.00 96.12 186 TYR A C 1
ATOM 1483 O O . TYR A 1 186 ? -11.854 0.873 13.471 1.00 96.12 186 TYR A O 1
ATOM 1491 N N . ILE A 1 187 ? -13.513 2.095 14.367 1.00 96.56 187 ILE A N 1
ATOM 1492 C CA . ILE A 1 187 ? -14.219 0.957 14.968 1.00 96.56 187 ILE A CA 1
ATOM 1493 C C . ILE A 1 187 ? -15.672 0.930 14.499 1.00 96.56 187 ILE A C 1
ATOM 1495 O O . ILE A 1 187 ? -16.255 1.973 14.204 1.00 96.56 187 ILE A O 1
ATOM 1499 N N . SER A 1 188 ? -16.266 -0.259 14.406 1.00 95.12 188 SER A N 1
ATOM 1500 C CA . SER A 1 188 ? -17.695 -0.373 14.101 1.00 95.12 188 SER A CA 1
ATOM 1501 C C . SER A 1 188 ? -18.547 0.183 15.248 1.00 95.12 188 SER A C 1
ATOM 1503 O O . SER A 1 188 ? -18.140 0.143 16.409 1.00 95.12 188 SER A O 1
ATOM 1505 N N . GLN A 1 189 ? -19.755 0.662 14.936 1.00 95.31 189 GLN A N 1
ATOM 1506 C CA . GLN A 1 189 ? -20.713 1.144 15.947 1.00 95.31 189 GLN A CA 1
ATOM 1507 C C . GLN A 1 189 ? -21.009 0.083 17.020 1.00 95.31 189 GLN A C 1
ATOM 1509 O O . GLN A 1 189 ? -20.986 0.384 18.207 1.00 95.31 189 GLN A O 1
ATOM 1514 N N . MET A 1 190 ? -21.151 -1.182 16.612 1.00 95.94 190 MET A N 1
ATOM 1515 C CA . MET A 1 190 ? -21.334 -2.314 17.529 1.00 95.94 190 MET A CA 1
ATOM 1516 C C . MET A 1 190 ? -20.186 -2.439 18.544 1.00 95.94 190 MET A C 1
ATOM 1518 O O . MET A 1 190 ? -20.415 -2.734 19.714 1.00 95.94 190 MET A O 1
ATOM 1522 N N . LEU A 1 191 ? -18.937 -2.252 18.105 1.00 96.69 191 LEU A N 1
ATOM 1523 C CA . LEU A 1 191 ? -17.780 -2.300 19.000 1.00 96.69 191 LEU A CA 1
ATOM 1524 C C . LEU A 1 191 ? -17.707 -1.061 19.890 1.00 96.69 191 LEU A C 1
ATOM 1526 O O . LEU A 1 191 ? -17.354 -1.187 21.057 1.00 96.69 191 LEU A O 1
ATOM 1530 N N . ALA A 1 192 ? -18.055 0.111 19.358 1.00 96.44 192 ALA A N 1
ATOM 1531 C CA . ALA A 1 192 ? -18.119 1.342 20.134 1.00 96.44 192 ALA A CA 1
ATOM 1532 C C . ALA A 1 192 ? -19.081 1.191 21.322 1.00 96.44 192 ALA A C 1
ATOM 1534 O O . ALA A 1 192 ? -18.692 1.423 22.460 1.00 96.44 192 ALA A O 1
ATOM 1535 N N . GLU A 1 193 ? -20.285 0.674 21.078 1.00 95.88 193 GLU A N 1
ATOM 1536 C CA . GLU A 1 193 ? -21.268 0.376 22.125 1.00 95.88 193 GLU A CA 1
ATOM 1537 C C . GLU A 1 193 ? -20.757 -0.694 23.100 1.00 95.88 193 GLU A C 1
ATOM 1539 O O . GLU A 1 193 ? -20.747 -0.480 24.311 1.00 95.88 193 GLU A O 1
ATOM 1544 N N . ARG A 1 194 ? -20.265 -1.829 22.582 1.00 95.50 194 ARG A N 1
ATOM 1545 C CA . ARG A 1 194 ? -19.800 -2.960 23.406 1.00 95.50 194 ARG A CA 1
ATOM 1546 C C . ARG A 1 194 ? -18.676 -2.578 24.371 1.00 95.50 194 ARG A C 1
ATOM 1548 O O . ARG A 1 194 ? -18.638 -3.088 25.486 1.00 95.50 194 ARG A O 1
ATOM 1555 N N . TYR A 1 195 ? -17.745 -1.736 23.930 1.00 95.38 195 TYR A N 1
ATOM 1556 C CA . TYR A 1 195 ? -16.585 -1.318 24.721 1.00 95.38 195 TYR A CA 1
ATOM 1557 C C . TYR A 1 195 ? -16.775 0.053 25.387 1.00 95.38 195 TYR A C 1
ATOM 1559 O O . TYR A 1 195 ? -15.831 0.554 25.998 1.00 95.38 195 TYR A O 1
ATOM 1567 N N . ASN A 1 196 ? -17.970 0.650 25.284 1.00 96.56 196 ASN A N 1
ATOM 1568 C CA . ASN A 1 196 ? -18.273 2.002 25.755 1.00 96.56 196 ASN A CA 1
ATOM 1569 C C . ASN A 1 196 ? -17.229 3.034 25.277 1.00 96.56 196 ASN A C 1
ATOM 1571 O O . ASN A 1 196 ? -16.618 3.746 26.079 1.00 96.56 196 ASN A O 1
ATOM 1575 N N . LEU A 1 197 ? -16.969 3.050 23.969 1.00 96.81 197 LEU A N 1
ATOM 1576 C CA . LEU A 1 197 ? -16.008 3.929 23.308 1.00 96.81 197 LEU A CA 1
ATOM 1577 C C . LEU A 1 197 ? -16.725 5.020 22.508 1.00 96.81 197 LEU A C 1
ATOM 1579 O O . LEU A 1 197 ? -17.594 4.730 21.688 1.00 96.81 197 LEU A O 1
ATOM 1583 N N . ALA A 1 198 ? -16.299 6.261 22.698 1.00 96.25 198 ALA A N 1
ATOM 1584 C CA . ALA A 1 198 ? -16.712 7.432 21.939 1.00 96.25 198 ALA A CA 1
ATOM 1585 C C . ALA A 1 198 ? -15.590 7.921 21.005 1.00 96.25 198 ALA A C 1
ATOM 1587 O O . ALA A 1 198 ? -14.445 7.466 21.066 1.00 96.25 198 ALA A O 1
ATOM 1588 N N . GLU A 1 199 ? -15.920 8.854 20.109 1.00 95.62 199 GLU A N 1
ATOM 1589 C CA . GLU A 1 199 ? -14.903 9.559 19.326 1.00 95.62 199 GLU A CA 1
ATOM 1590 C C . GLU A 1 199 ? -13.935 10.302 20.254 1.00 95.62 199 GLU A C 1
ATOM 1592 O O . GLU A 1 199 ? -14.356 10.977 21.189 1.00 95.62 199 GLU A O 1
ATOM 1597 N N . GLY A 1 200 ? -12.634 10.171 19.990 1.00 94.94 200 GLY A N 1
ATOM 1598 C CA . GLY A 1 200 ? -11.587 10.807 20.791 1.00 94.94 200 GLY A CA 1
ATOM 1599 C C . GLY A 1 200 ? -11.094 9.970 21.973 1.00 94.94 200 GLY A C 1
ATOM 1600 O O . GLY A 1 200 ? -9.997 10.234 22.467 1.00 94.94 200 GLY A O 1
ATOM 1601 N N . ASP A 1 201 ? -11.824 8.925 22.378 1.00 97.31 201 ASP A N 1
ATOM 1602 C CA . ASP A 1 201 ? -11.337 7.986 23.391 1.00 97.31 201 ASP A CA 1
ATOM 1603 C C . ASP A 1 201 ? -10.024 7.342 22.944 1.00 97.31 201 ASP A C 1
ATOM 1605 O O . ASP A 1 201 ? -9.788 7.107 21.756 1.00 97.31 201 ASP A O 1
ATOM 1609 N N . ARG A 1 202 ? -9.160 7.005 23.901 1.00 96.69 202 ARG A N 1
ATOM 1610 C CA . ARG A 1 202 ? -7.895 6.324 23.614 1.00 96.69 202 ARG A CA 1
ATOM 1611 C C . ARG A 1 202 ? -7.993 4.859 24.001 1.00 96.69 202 ARG A C 1
ATOM 1613 O O . ARG A 1 202 ? -8.510 4.511 25.061 1.00 96.69 202 ARG A O 1
ATOM 1620 N N . VAL A 1 203 ? -7.471 3.988 23.144 1.00 97.50 203 VAL A N 1
ATOM 1621 C CA . VAL A 1 203 ? -7.458 2.538 23.366 1.00 97.50 203 VA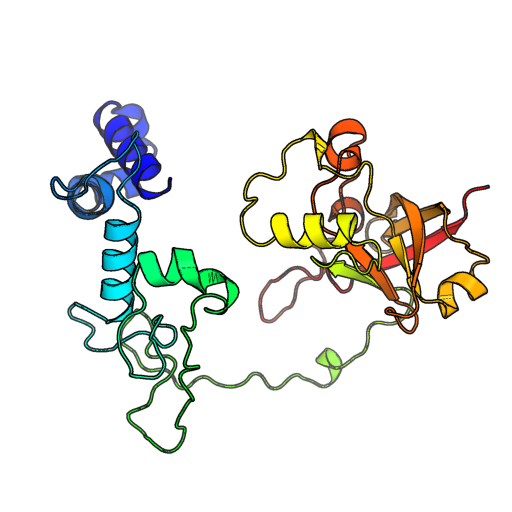L A CA 1
ATOM 1622 C C . VAL A 1 203 ? -6.061 1.970 23.186 1.00 97.50 203 VAL A C 1
ATOM 1624 O O . VAL A 1 203 ? -5.341 2.328 22.255 1.00 97.50 203 VAL A O 1
ATOM 1627 N N . TRP A 1 204 ? -5.696 1.036 24.059 1.00 96.81 204 TRP A N 1
ATOM 1628 C CA . TRP A 1 204 ? -4.628 0.089 23.788 1.00 96.81 204 TRP A CA 1
ATOM 1629 C C . TRP A 1 204 ? -5.144 -0.936 22.790 1.00 96.81 204 TRP A C 1
ATOM 1631 O O . TRP A 1 204 ? -6.095 -1.662 23.080 1.00 96.81 204 TRP A O 1
ATOM 1641 N N . VAL A 1 205 ? -4.497 -0.994 21.632 1.00 96.94 205 VAL A N 1
ATOM 1642 C CA . VAL A 1 205 ? -4.680 -2.062 20.654 1.00 96.94 205 VAL A CA 1
ATOM 1643 C C . VAL A 1 205 ? -3.515 -3.018 20.804 1.00 96.94 205 VAL A C 1
ATOM 1645 O O . VAL A 1 205 ? -2.374 -2.612 20.603 1.00 96.94 205 VAL A O 1
ATOM 1648 N N . THR A 1 206 ? -3.791 -4.271 21.144 1.00 96.06 206 THR A N 1
ATOM 1649 C CA . THR A 1 206 ? -2.755 -5.287 21.361 1.00 96.06 206 THR A CA 1
ATOM 1650 C C . THR A 1 206 ? -2.888 -6.383 20.322 1.00 96.06 206 THR A C 1
ATOM 1652 O O . THR A 1 206 ? -3.946 -6.993 20.195 1.00 96.06 206 THR A O 1
ATOM 1655 N N . ASN A 1 207 ? -1.817 -6.673 19.588 1.00 93.62 207 ASN A N 1
ATOM 1656 C CA . ASN A 1 207 ? -1.761 -7.834 18.710 1.00 93.62 207 ASN A CA 1
ATOM 1657 C C . ASN A 1 207 ? -1.760 -9.116 19.559 1.00 93.62 207 ASN A C 1
ATOM 1659 O O . ASN A 1 207 ? -0.906 -9.293 20.430 1.00 93.62 207 ASN A O 1
ATOM 1663 N N . ARG A 1 208 ? -2.703 -10.031 19.307 1.00 91.94 208 ARG A N 1
ATOM 1664 C CA . ARG A 1 208 ? -2.841 -11.254 20.119 1.00 91.94 208 ARG A CA 1
ATOM 1665 C C . ARG A 1 208 ? -1.680 -12.231 19.944 1.00 91.94 208 ARG A C 1
ATOM 1667 O O . ARG A 1 208 ? -1.351 -12.950 20.883 1.00 91.94 208 ARG A O 1
ATOM 1674 N N . ASP A 1 209 ? -1.058 -12.244 18.770 1.00 88.00 209 ASP A N 1
ATOM 1675 C CA . ASP A 1 209 ? -0.004 -13.190 18.404 1.00 88.00 209 ASP A CA 1
ATOM 1676 C C . ASP A 1 209 ? 1.397 -12.704 18.826 1.00 88.00 209 ASP A C 1
ATOM 1678 O O . ASP A 1 209 ? 2.260 -13.515 19.169 1.00 88.00 209 ASP A O 1
ATOM 1682 N N . THR A 1 210 ? 1.654 -11.391 18.789 1.00 90.62 210 THR A N 1
ATOM 1683 C CA . THR A 1 210 ? 2.965 -10.797 19.127 1.00 90.62 210 THR A CA 1
ATOM 1684 C C . THR A 1 210 ? 2.997 -10.115 20.489 1.00 90.62 210 THR A C 1
ATOM 1686 O O . THR A 1 210 ? 4.085 -9.853 20.993 1.00 90.62 210 THR A O 1
ATOM 1689 N N . ARG A 1 211 ? 1.831 -9.820 21.082 1.00 93.56 211 ARG A N 1
ATOM 1690 C CA . ARG A 1 211 ? 1.662 -9.032 22.318 1.00 93.56 211 ARG A CA 1
ATOM 1691 C C . ARG A 1 211 ? 2.188 -7.598 22.248 1.00 93.56 211 ARG A C 1
ATOM 1693 O O . ARG A 1 211 ? 2.137 -6.886 23.246 1.00 93.56 211 ARG A O 1
ATOM 1700 N N . LEU A 1 212 ? 2.627 -7.150 21.074 1.00 93.38 212 LEU A N 1
ATOM 1701 C CA . LEU A 1 212 ? 2.939 -5.749 20.834 1.00 93.38 212 LEU A CA 1
ATOM 1702 C C . LEU A 1 212 ? 1.652 -4.933 20.863 1.00 93.38 212 LEU A C 1
ATOM 1704 O O . LEU A 1 212 ? 0.605 -5.384 20.388 1.00 93.38 212 LEU A O 1
ATOM 1708 N N . ALA A 1 213 ? 1.746 -3.731 21.419 1.00 94.56 213 ALA A N 1
ATOM 1709 C CA . ALA A 1 213 ? 0.601 -2.869 21.617 1.00 94.56 213 ALA A CA 1
ATOM 1710 C C . ALA A 1 213 ? 0.901 -1.431 21.199 1.00 94.56 213 ALA A C 1
ATOM 1712 O O . ALA A 1 213 ? 2.041 -0.970 21.255 1.00 94.56 213 ALA A O 1
ATOM 1713 N N . MET A 1 214 ? -0.143 -0.720 20.792 1.00 95.19 214 MET A N 1
ATOM 1714 C CA . MET A 1 214 ? -0.077 0.683 20.407 1.00 95.19 214 MET A CA 1
ATOM 1715 C C . MET A 1 214 ? -1.319 1.405 20.918 1.00 95.19 214 MET A C 1
ATOM 1717 O O . MET A 1 214 ? -2.423 0.863 20.859 1.00 95.19 214 MET A O 1
ATOM 1721 N N . VAL A 1 215 ? -1.137 2.631 21.410 1.00 94.81 215 VAL A N 1
ATOM 1722 C CA . VAL A 1 215 ? -2.258 3.498 21.783 1.00 94.81 215 VAL A CA 1
ATOM 1723 C C . VAL A 1 215 ? -2.738 4.247 20.553 1.00 94.81 215 VAL A C 1
ATOM 1725 O O . VAL A 1 215 ? -1.942 4.927 19.903 1.00 94.81 215 VAL A O 1
ATOM 1728 N N . LEU A 1 216 ? -4.034 4.148 20.274 1.00 95.19 216 LEU A N 1
ATOM 1729 C CA . LEU A 1 216 ? -4.694 4.838 19.172 1.00 95.19 216 LEU A CA 1
ATOM 1730 C C . LEU A 1 216 ? -5.938 5.576 19.658 1.00 95.19 216 LEU A C 1
ATOM 1732 O O . LEU A 1 216 ? -6.607 5.134 20.594 1.00 95.19 216 LEU A O 1
ATOM 1736 N N . THR A 1 217 ? -6.247 6.681 18.990 1.00 95.38 217 THR A N 1
ATOM 1737 C CA . THR A 1 217 ? -7.483 7.440 19.195 1.00 95.38 217 THR A CA 1
ATOM 1738 C C . THR A 1 217 ? -8.620 6.806 18.407 1.00 95.38 217 THR A C 1
ATOM 1740 O O . THR A 1 217 ? -8.450 6.439 17.244 1.00 95.38 217 THR A O 1
ATOM 1743 N N . VAL A 1 218 ? -9.778 6.657 19.035 1.00 96.50 218 VAL A N 1
ATOM 1744 C CA . VAL A 1 218 ? -10.944 5.973 18.484 1.00 96.50 218 VAL A CA 1
ATOM 1745 C C . VAL A 1 218 ? -11.768 6.916 17.615 1.00 96.50 218 VAL A C 1
ATOM 1747 O O . VAL A 1 218 ? -12.007 8.072 17.962 1.00 96.50 218 VAL A O 1
ATOM 1750 N N . MET A 1 219 ? -12.247 6.388 16.490 1.00 95.75 219 MET A N 1
ATOM 1751 C CA . MET A 1 219 ? -13.238 7.032 15.634 1.00 95.75 219 MET A CA 1
ATOM 1752 C C . MET A 1 219 ? -14.324 6.013 15.253 1.00 95.75 219 MET A C 1
ATOM 1754 O O . MET A 1 219 ? -14.112 5.189 14.356 1.00 95.75 219 MET A O 1
ATOM 1758 N N . PRO A 1 220 ? -15.485 6.016 15.929 1.00 95.50 220 PRO A N 1
ATOM 1759 C CA . PRO A 1 220 ? -16.595 5.150 15.557 1.00 95.50 220 PRO A CA 1
ATOM 1760 C C . PRO A 1 220 ? -17.086 5.469 14.141 1.00 95.50 220 PRO A C 1
ATOM 1762 O O . PRO A 1 220 ? -17.162 6.626 13.737 1.00 95.50 220 PRO A O 1
ATOM 1765 N N . THR A 1 221 ? -17.428 4.444 13.364 1.00 91.81 221 THR A N 1
ATOM 1766 C CA . THR A 1 221 ? -17.950 4.623 12.005 1.00 91.81 221 THR A CA 1
ATOM 1767 C C . THR A 1 221 ? -18.981 3.559 11.650 1.00 91.81 221 THR A C 1
ATOM 1769 O O . THR A 1 221 ? -18.847 2.381 11.986 1.00 91.81 221 THR A O 1
ATOM 1772 N N . SER A 1 222 ? -20.016 3.966 10.915 1.00 90.62 222 SER A N 1
ATOM 1773 C CA . SER A 1 222 ? -21.026 3.059 10.363 1.00 90.62 222 SER A CA 1
ATOM 1774 C C . SER A 1 222 ? -20.508 2.260 9.159 1.00 90.62 222 SER A C 1
ATOM 1776 O O . SER A 1 222 ? -21.143 1.281 8.761 1.00 90.62 222 SER A O 1
ATOM 1778 N N . ARG A 1 223 ? -19.358 2.646 8.586 1.00 89.25 223 ARG A N 1
ATOM 1779 C CA . ARG A 1 223 ? -18.741 2.006 7.410 1.00 89.25 223 ARG A CA 1
ATOM 1780 C C . ARG A 1 223 ? -18.060 0.677 7.729 1.00 89.25 223 ARG A C 1
ATOM 1782 O O . ARG A 1 223 ? -17.819 -0.111 6.819 1.00 89.25 223 ARG A O 1
ATOM 1789 N N . LEU A 1 224 ? -17.761 0.427 9.003 1.00 91.62 224 LEU A N 1
ATOM 1790 C CA . LEU A 1 224 ? -17.259 -0.853 9.495 1.00 91.62 224 LEU A CA 1
ATOM 1791 C C . LEU A 1 224 ? -18.392 -1.657 10.116 1.00 91.62 224 LEU A C 1
ATOM 1793 O O . LEU A 1 224 ? -19.272 -1.101 10.774 1.00 91.62 224 LEU A O 1
ATOM 1797 N N . LYS A 1 225 ? -18.356 -2.975 9.927 1.00 90.00 225 LYS A N 1
ATOM 1798 C CA . LYS A 1 225 ? -19.403 -3.899 10.372 1.00 90.00 225 LYS A CA 1
ATOM 1799 C C . LYS A 1 225 ? -18.795 -5.054 11.158 1.00 90.00 225 LYS A C 1
ATOM 1801 O O . LYS A 1 225 ? -17.677 -5.475 10.885 1.00 90.00 225 LYS A O 1
ATOM 1806 N N . GLY A 1 226 ? -19.557 -5.576 12.114 1.00 91.12 226 GLY A N 1
ATOM 1807 C CA . GLY A 1 226 ? -19.133 -6.708 12.936 1.00 91.12 226 GLY A CA 1
ATOM 1808 C C . GLY A 1 226 ? -17.905 -6.403 13.798 1.00 91.12 226 GLY A C 1
ATOM 1809 O O . GLY A 1 226 ? -17.656 -5.255 14.175 1.00 91.12 226 GLY A O 1
ATOM 1810 N N . GLU A 1 227 ? -17.144 -7.449 14.117 1.00 93.88 227 GLU A N 1
ATOM 1811 C CA . GLU A 1 227 ? -15.957 -7.407 14.984 1.00 93.88 227 GLU A CA 1
ATOM 1812 C C . GLU A 1 227 ? -14.695 -6.955 14.229 1.00 93.88 227 GLU A C 1
ATOM 1814 O O . GLU A 1 227 ? -13.622 -7.532 14.371 1.00 93.88 227 GLU A O 1
ATOM 1819 N N . SER A 1 228 ? -14.815 -5.916 13.402 1.00 92.44 228 SER A N 1
ATOM 1820 C CA . SER A 1 228 ? -13.691 -5.356 12.653 1.00 92.44 228 SER A CA 1
ATOM 1821 C C . SER A 1 228 ? -13.305 -3.974 13.162 1.00 92.44 228 SER A C 1
ATOM 1823 O O . SER A 1 228 ? -14.169 -3.114 13.359 1.00 92.44 228 SER A O 1
ATOM 1825 N N . VAL A 1 229 ? -12.005 -3.734 13.251 1.00 95.94 229 VAL A N 1
ATOM 1826 C CA . VAL A 1 229 ? -11.414 -2.404 13.391 1.00 95.94 229 VAL A CA 1
ATOM 1827 C C . VAL A 1 229 ? -10.516 -2.125 12.197 1.00 95.94 229 VAL A C 1
ATOM 1829 O O . VAL A 1 229 ? -10.027 -3.048 11.543 1.00 95.94 229 VAL A O 1
ATOM 1832 N N . TYR A 1 230 ? -10.298 -0.855 11.890 1.00 95.19 230 TYR A N 1
ATOM 1833 C CA . TYR A 1 230 ? -9.531 -0.455 10.726 1.00 95.19 230 TYR A CA 1
ATOM 1834 C C . TYR A 1 230 ? -8.510 0.625 11.053 1.00 95.19 230 TYR A C 1
ATOM 1836 O O . TYR A 1 230 ? -8.804 1.591 11.755 1.00 95.19 230 TYR A O 1
ATOM 1844 N N . LEU A 1 231 ? -7.317 0.472 10.481 1.00 93.19 231 LEU A N 1
ATOM 1845 C CA . LEU A 1 231 ? -6.236 1.441 10.592 1.00 93.19 231 LEU A CA 1
ATOM 1846 C C . LEU A 1 231 ? -5.664 1.757 9.210 1.00 93.19 231 LEU A C 1
ATOM 1848 O O . LEU A 1 231 ? -5.325 0.863 8.428 1.00 93.19 231 LEU A O 1
ATOM 1852 N N . SER A 1 232 ? -5.539 3.050 8.924 1.00 89.06 232 SER A N 1
ATOM 1853 C CA . SER A 1 232 ? -4.861 3.528 7.723 1.00 89.06 232 SER A CA 1
ATOM 1854 C C . SER A 1 232 ? -3.353 3.275 7.813 1.00 89.06 232 SER A C 1
ATOM 1856 O O . SER A 1 232 ? -2.746 3.502 8.857 1.00 89.06 232 SER A O 1
ATOM 1858 N N . ILE A 1 233 ? -2.748 2.843 6.705 1.00 86.94 233 ILE A N 1
ATOM 1859 C CA . ILE A 1 233 ? -1.292 2.663 6.568 1.00 86.94 233 ILE A CA 1
ATOM 1860 C C . ILE A 1 233 ? -0.576 3.921 6.060 1.00 86.94 233 ILE A C 1
ATOM 1862 O O . ILE A 1 233 ? 0.617 3.873 5.767 1.00 86.94 233 ILE A O 1
ATOM 1866 N N . HIS A 1 234 ? -1.308 5.018 5.862 1.00 83.75 234 HIS A N 1
ATOM 1867 C CA . HIS A 1 234 ? -0.712 6.270 5.407 1.00 83.75 234 HIS A CA 1
ATOM 1868 C C . HIS A 1 234 ? 0.149 6.889 6.495 1.00 83.75 234 HIS A C 1
ATOM 1870 O O . HIS A 1 234 ? -0.233 6.879 7.662 1.00 83.75 234 HIS A O 1
ATOM 1876 N N . LYS A 1 235 ? 1.274 7.480 6.095 1.00 83.56 235 LYS A N 1
ATOM 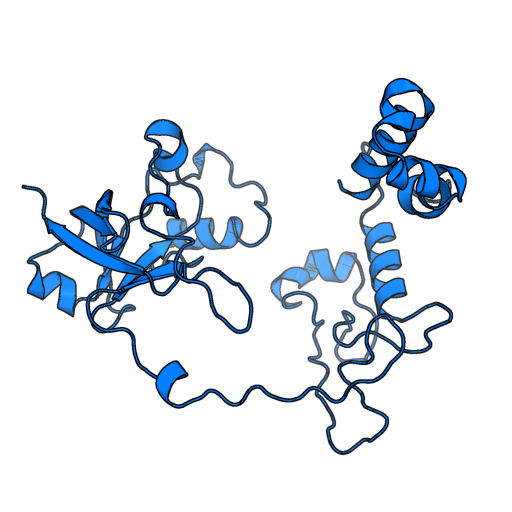1877 C CA . LYS A 1 235 ? 2.203 8.134 7.017 1.00 83.56 235 LYS A CA 1
ATOM 1878 C C . LYS A 1 235 ? 1.495 9.213 7.839 1.00 83.56 235 LYS A C 1
ATOM 1880 O O . LYS A 1 235 ? 0.683 9.973 7.316 1.00 83.56 235 LYS A O 1
ATOM 1885 N N . ASN A 1 236 ? 1.860 9.308 9.109 1.00 85.88 236 ASN A N 1
ATOM 1886 C CA . ASN A 1 236 ? 1.436 10.353 10.039 1.00 85.88 236 ASN A CA 1
ATOM 1887 C C . ASN A 1 236 ? 2.645 10.806 10.876 1.00 85.88 236 ASN A C 1
ATOM 1889 O O . ASN A 1 236 ? 3.700 10.175 10.824 1.00 85.88 236 ASN A O 1
ATOM 1893 N N . ARG A 1 237 ? 2.523 11.900 11.633 1.00 87.56 237 ARG A N 1
ATOM 1894 C CA . ARG A 1 237 ? 3.644 12.419 12.440 1.00 87.56 237 ARG A CA 1
ATOM 1895 C C . ARG A 1 237 ? 4.026 11.487 13.588 1.00 87.56 237 ARG A C 1
ATOM 1897 O O . ARG A 1 237 ? 5.214 11.289 13.827 1.00 87.56 237 ARG A O 1
ATOM 1904 N N . ALA A 1 238 ? 3.047 10.859 14.243 1.00 86.94 238 ALA A N 1
ATOM 1905 C CA . ALA A 1 238 ? 3.283 9.946 15.362 1.00 86.94 238 ALA A CA 1
ATOM 1906 C C . ALA A 1 238 ? 4.150 8.724 14.993 1.00 86.94 238 ALA A C 1
ATOM 1908 O O . ALA A 1 238 ? 4.869 8.204 15.848 1.00 86.94 238 ALA A O 1
ATOM 1909 N N . GLU A 1 239 ? 4.147 8.283 13.733 1.00 86.94 239 GLU A N 1
ATOM 1910 C CA . GLU A 1 239 ? 5.083 7.260 13.245 1.00 86.94 239 GLU A CA 1
ATOM 1911 C C . GLU A 1 239 ? 6.542 7.693 13.419 1.00 86.94 239 GLU A C 1
ATOM 1913 O O . GLU A 1 239 ? 7.354 6.919 13.919 1.00 86.94 239 GLU A O 1
ATOM 1918 N N . PHE A 1 240 ? 6.864 8.938 13.067 1.00 84.69 240 PHE A N 1
ATOM 1919 C CA . PHE A 1 240 ? 8.228 9.466 13.133 1.00 84.69 240 PHE A CA 1
ATOM 1920 C C . PHE A 1 240 ? 8.604 9.921 14.541 1.00 84.69 240 PHE A C 1
ATOM 1922 O O . PHE A 1 240 ? 9.685 9.609 15.028 1.00 84.69 240 PHE A O 1
ATOM 1929 N N . GLU A 1 241 ? 7.705 10.647 15.200 1.00 87.31 241 GLU A N 1
ATOM 1930 C CA . GLU A 1 241 ? 7.977 11.298 16.485 1.00 87.31 241 GLU A CA 1
ATOM 1931 C C . GLU A 1 241 ? 7.874 10.327 17.666 1.00 87.31 241 GLU A C 1
ATOM 1933 O O . GLU A 1 241 ? 8.540 10.504 18.682 1.00 87.31 241 GLU A O 1
ATOM 1938 N N . GLN A 1 242 ? 7.024 9.302 17.554 1.00 85.81 242 GLN A N 1
ATOM 1939 C CA . GLN A 1 242 ? 6.662 8.416 18.668 1.00 85.81 242 GLN A CA 1
ATOM 1940 C C . GLN A 1 242 ? 6.881 6.936 18.331 1.00 85.81 242 GLN A C 1
ATOM 1942 O O . GLN A 1 242 ? 6.496 6.066 19.113 1.00 85.81 242 GLN A O 1
ATOM 1947 N N . SER A 1 243 ? 7.484 6.633 17.173 1.00 85.12 243 SER A N 1
ATOM 1948 C CA . SER A 1 243 ? 7.717 5.267 16.682 1.00 85.12 243 SER A CA 1
ATOM 1949 C C . SER A 1 243 ? 6.446 4.403 16.620 1.00 85.12 243 SER A C 1
ATOM 1951 O O . SER A 1 243 ? 6.497 3.186 16.800 1.00 85.12 243 SER A O 1
ATOM 1953 N N . ARG A 1 244 ? 5.282 5.020 16.370 1.00 86.19 244 ARG A N 1
ATOM 1954 C CA . ARG A 1 244 ? 3.971 4.350 16.336 1.00 86.19 244 ARG A CA 1
ATOM 1955 C C . ARG A 1 244 ? 3.614 3.852 14.941 1.00 86.19 244 ARG A C 1
ATOM 1957 O O . ARG A 1 244 ? 2.779 4.430 14.255 1.00 86.19 244 ARG A O 1
ATOM 1964 N N . TYR A 1 245 ? 4.247 2.761 14.524 1.00 86.75 245 TYR A N 1
ATOM 1965 C CA . TYR A 1 245 ? 4.017 2.173 13.205 1.00 86.75 245 TYR A CA 1
ATOM 1966 C C . TYR A 1 245 ? 2.831 1.200 13.207 1.00 86.75 245 TYR A C 1
ATOM 1968 O O . TYR A 1 245 ? 2.782 0.320 14.070 1.00 86.75 245 TYR A O 1
ATOM 1976 N N . PRO A 1 246 ? 1.941 1.227 12.192 1.00 88.00 246 PRO A N 1
ATOM 1977 C CA . PRO A 1 246 ? 0.890 0.217 12.028 1.00 88.00 246 PRO A CA 1
ATOM 1978 C C . PRO A 1 246 ? 1.427 -1.219 12.054 1.00 88.00 246 PRO A C 1
ATOM 1980 O O . PRO A 1 246 ? 0.772 -2.131 12.555 1.00 88.00 246 PRO A O 1
ATOM 1983 N N . ASN A 1 247 ? 2.660 -1.417 11.574 1.00 87.25 247 ASN A N 1
ATOM 1984 C CA . ASN A 1 247 ? 3.314 -2.719 11.554 1.00 87.25 247 ASN A CA 1
ATOM 1985 C C . ASN A 1 247 ? 3.591 -3.301 12.948 1.00 87.25 247 ASN A C 1
ATOM 1987 O O . ASN A 1 247 ? 3.706 -4.520 13.039 1.00 87.25 247 ASN A O 1
ATOM 1991 N N . LEU A 1 248 ? 3.616 -2.493 14.018 1.00 89.38 248 LEU A N 1
ATOM 1992 C CA . LEU A 1 248 ? 3.672 -2.989 15.402 1.00 89.38 248 LEU A CA 1
ATOM 1993 C C . LEU A 1 248 ? 2.468 -3.870 15.739 1.00 89.38 248 LEU A C 1
ATOM 1995 O O . LEU A 1 248 ? 2.582 -4.823 16.505 1.00 89.38 248 LEU A O 1
ATOM 1999 N N . LEU A 1 249 ? 1.314 -3.560 15.146 1.00 91.81 249 LEU A N 1
ATOM 2000 C CA . LEU A 1 249 ? 0.074 -4.290 15.360 1.00 91.81 249 LEU A CA 1
ATOM 2001 C C . LEU A 1 249 ? -0.120 -5.440 14.378 1.00 91.81 249 LEU A C 1
ATOM 2003 O O . LEU A 1 249 ? -1.100 -6.160 14.516 1.00 91.81 249 LEU A O 1
ATOM 2007 N N . THR A 1 250 ? 0.781 -5.650 13.416 1.00 89.44 250 THR A N 1
ATOM 2008 C CA . THR A 1 250 ? 0.691 -6.748 12.439 1.00 89.44 250 THR A CA 1
ATOM 2009 C C . THR A 1 250 ? 1.833 -7.747 12.617 1.00 89.44 250 THR A C 1
ATOM 2011 O O . THR A 1 250 ? 2.775 -7.506 13.367 1.00 89.44 250 THR A O 1
ATOM 2014 N N . SER A 1 251 ? 1.764 -8.897 11.944 1.00 82.44 251 SER A N 1
ATOM 2015 C CA . SER A 1 251 ? 2.810 -9.918 12.031 1.00 82.44 251 SER A CA 1
ATOM 2016 C C . SER A 1 251 ? 3.083 -10.569 10.684 1.00 82.44 251 SER A C 1
ATOM 2018 O O . SER A 1 251 ? 2.151 -10.887 9.954 1.00 82.44 251 SER A O 1
ATOM 2020 N N . HIS A 1 252 ? 4.360 -10.838 10.400 1.00 81.62 252 HIS A N 1
ATOM 2021 C CA . HIS A 1 252 ? 4.806 -11.640 9.255 1.00 81.62 252 HIS A CA 1
ATOM 2022 C C . HIS A 1 252 ? 4.673 -13.152 9.472 1.00 81.62 252 HIS A C 1
ATOM 2024 O O . HIS A 1 252 ? 5.000 -13.919 8.566 1.00 81.62 252 HIS A O 1
ATOM 2030 N N . ARG A 1 253 ? 4.242 -13.578 10.670 1.00 81.00 253 ARG A N 1
ATOM 2031 C CA . ARG A 1 253 ? 4.073 -14.995 11.023 1.00 81.00 253 ARG A CA 1
ATOM 2032 C C . ARG A 1 253 ? 2.942 -15.644 10.233 1.00 81.00 253 ARG A C 1
ATOM 2034 O O . ARG A 1 253 ? 3.084 -16.775 9.789 1.00 81.00 253 ARG A O 1
ATOM 2041 N N . LEU A 1 254 ? 1.839 -14.921 10.038 1.00 75.62 254 LEU A N 1
ATOM 2042 C CA . LEU A 1 254 ? 0.743 -15.378 9.192 1.00 75.62 254 LEU A CA 1
ATOM 2043 C C . LEU A 1 254 ? 1.102 -15.085 7.740 1.00 75.62 254 LEU A C 1
ATOM 2045 O O . LEU A 1 254 ? 1.120 -13.925 7.325 1.00 75.62 254 LEU A O 1
ATOM 2049 N N . ARG A 1 255 ? 1.380 -16.136 6.972 1.00 80.81 255 ARG A N 1
ATOM 2050 C CA . ARG A 1 255 ? 1.581 -16.051 5.527 1.00 80.81 255 ARG A CA 1
ATOM 2051 C C . ARG A 1 255 ? 0.548 -16.901 4.819 1.00 80.81 255 ARG A C 1
ATOM 2053 O O . ARG A 1 255 ? 0.253 -18.010 5.252 1.00 80.81 255 ARG A O 1
ATOM 2060 N N . CYS A 1 256 ? 0.020 -16.372 3.725 1.00 77.44 256 CYS A N 1
ATOM 2061 C CA . CYS A 1 256 ? -0.789 -17.153 2.811 1.00 77.44 256 CYS A CA 1
ATOM 2062 C C . CYS A 1 256 ? 0.077 -18.297 2.255 1.00 77.44 256 CYS A C 1
ATOM 2064 O O . CYS A 1 256 ? 1.128 -18.007 1.676 1.00 77.44 256 CYS A O 1
ATOM 2066 N N . PRO A 1 257 ? -0.333 -19.569 2.400 1.00 75.38 257 PRO A N 1
ATOM 2067 C CA . PRO A 1 257 ? 0.445 -20.698 1.893 1.00 75.38 257 PRO A CA 1
ATOM 2068 C C . PRO A 1 257 ? 0.565 -20.680 0.363 1.00 75.38 257 PRO A C 1
ATOM 2070 O O . PRO A 1 257 ? 1.525 -21.213 -0.180 1.00 75.38 257 PRO A O 1
ATOM 2073 N N . TYR A 1 258 ? -0.371 -20.022 -0.328 1.00 76.25 258 TYR A N 1
ATOM 2074 C CA . TYR A 1 258 ? -0.423 -19.979 -1.790 1.00 76.25 258 TYR A CA 1
ATOM 2075 C C . TYR A 1 258 ? 0.423 -18.860 -2.402 1.00 76.25 258 TYR A C 1
ATOM 2077 O O . TYR A 1 258 ? 1.034 -19.049 -3.447 1.00 76.25 258 TYR A O 1
ATOM 2085 N N . THR A 1 259 ? 0.452 -17.679 -1.777 1.00 78.81 259 THR A N 1
ATOM 2086 C CA . THR A 1 259 ? 1.137 -16.497 -2.335 1.00 78.81 259 THR A CA 1
ATOM 2087 C C . THR A 1 259 ? 2.378 -16.089 -1.550 1.00 78.81 259 THR A C 1
ATOM 2089 O O . THR A 1 259 ? 3.095 -15.179 -1.960 1.00 78.81 259 THR A O 1
ATOM 2092 N N . GLY A 1 260 ? 2.600 -16.680 -0.373 1.00 80.06 260 GLY A N 1
ATOM 2093 C CA . GLY A 1 260 ? 3.626 -16.251 0.577 1.00 80.06 260 GLY A CA 1
ATOM 2094 C C . GLY A 1 260 ? 3.383 -14.859 1.174 1.00 80.06 260 GLY A C 1
ATOM 2095 O O . GLY A 1 260 ? 4.197 -14.401 1.980 1.00 80.06 260 GLY A O 1
ATOM 2096 N N . GLN A 1 261 ? 2.289 -14.178 0.803 1.00 81.12 261 GLN A N 1
ATOM 2097 C CA . GLN A 1 261 ? 1.986 -12.833 1.280 1.00 81.12 261 GLN A CA 1
ATOM 2098 C C . GLN A 1 261 ? 1.601 -12.849 2.754 1.00 81.12 261 GLN A C 1
ATOM 2100 O O . GLN A 1 261 ? 0.833 -13.694 3.215 1.00 81.12 261 GLN A O 1
ATOM 2105 N N . THR A 1 262 ? 2.106 -11.863 3.484 1.00 83.00 262 THR A N 1
ATOM 2106 C CA . THR A 1 262 ? 1.793 -11.671 4.894 1.00 83.00 262 THR A CA 1
ATOM 2107 C C . THR A 1 262 ? 0.340 -11.228 5.105 1.00 83.00 262 THR A C 1
ATOM 2109 O O . THR A 1 262 ? -0.148 -10.306 4.450 1.00 83.00 262 THR A O 1
ATOM 2112 N N . GLY A 1 263 ? -0.328 -11.818 6.098 1.00 77.06 263 GLY A N 1
ATOM 2113 C CA . GLY A 1 263 ? -1.712 -11.546 6.494 1.00 77.06 263 GLY A CA 1
ATOM 2114 C C . GLY A 1 263 ? -1.943 -10.224 7.242 1.00 77.06 263 GLY A C 1
ATOM 2115 O O . GLY A 1 263 ? -2.653 -10.203 8.245 1.00 77.06 263 GLY A O 1
ATOM 2116 N N . HIS A 1 264 ? -1.402 -9.096 6.768 1.00 82.81 264 HIS A N 1
ATOM 2117 C CA . HIS A 1 264 ? -1.530 -7.785 7.440 1.00 82.81 264 HIS A CA 1
ATOM 2118 C C . HIS A 1 264 ? -2.977 -7.268 7.576 1.00 82.81 264 HIS A C 1
ATOM 2120 O O . HIS A 1 264 ? -3.232 -6.335 8.338 1.00 82.81 264 HIS A O 1
ATOM 2126 N N . LYS A 1 265 ? -3.926 -7.837 6.823 1.00 87.19 265 LYS A N 1
ATOM 2127 C CA . LYS A 1 265 ? -5.342 -7.426 6.787 1.00 87.19 265 LYS A CA 1
ATOM 2128 C C . LYS A 1 265 ? -6.272 -8.293 7.637 1.00 87.19 265 LYS A C 1
ATOM 2130 O O . LYS A 1 265 ? -7.468 -8.040 7.651 1.00 87.19 265 LYS A O 1
ATOM 2135 N N . LEU A 1 266 ? -5.735 -9.314 8.299 1.00 87.56 266 LEU A N 1
ATOM 2136 C CA . LEU A 1 266 ? -6.494 -10.273 9.102 1.00 87.56 266 LEU A CA 1
ATOM 2137 C C . LEU A 1 266 ? -5.832 -10.457 10.469 1.00 87.56 266 LEU A C 1
ATOM 2139 O O . LEU A 1 266 ? -5.695 -11.571 10.970 1.00 87.56 266 LEU A O 1
ATOM 2143 N N . THR A 1 267 ? -5.349 -9.361 11.058 1.00 90.94 267 THR A N 1
ATOM 2144 C CA . THR A 1 267 ? -4.617 -9.456 12.320 1.00 90.94 267 THR A CA 1
ATOM 2145 C C . THR A 1 267 ? -5.580 -9.486 13.497 1.00 90.94 267 THR A C 1
ATOM 2147 O O . THR A 1 267 ? -6.425 -8.609 13.626 1.00 90.94 267 THR A O 1
ATOM 2150 N N . ARG A 1 268 ? -5.442 -10.471 14.387 1.00 92.50 268 ARG A N 1
ATOM 2151 C CA . ARG A 1 268 ? -6.265 -10.557 15.598 1.00 92.50 268 ARG A CA 1
ATOM 2152 C C . ARG A 1 268 ? -5.742 -9.603 16.662 1.00 92.50 268 ARG A C 1
ATOM 2154 O O . ARG A 1 268 ? -4.558 -9.641 17.006 1.00 92.50 268 ARG A O 1
ATOM 2161 N N . VAL A 1 269 ? -6.635 -8.790 17.209 1.00 95.25 269 VAL A N 1
ATOM 2162 C CA . VAL A 1 269 ? -6.298 -7.771 18.207 1.00 95.25 269 VAL A CA 1
ATOM 2163 C C . VAL A 1 269 ? -7.210 -7.841 19.430 1.00 95.25 269 VAL A C 1
ATOM 2165 O O . VAL A 1 269 ? -8.261 -8.472 19.410 1.00 95.25 269 VAL A O 1
ATOM 2168 N N . GLU A 1 270 ? -6.782 -7.205 20.511 1.00 96.12 270 GLU A N 1
ATOM 2169 C CA . GLU A 1 270 ? -7.567 -6.933 21.716 1.00 96.12 270 GLU A CA 1
ATOM 2170 C C . GLU A 1 270 ? -7.628 -5.414 21.924 1.00 96.12 270 GLU A C 1
ATOM 2172 O O . GLU A 1 270 ? -6.657 -4.713 21.625 1.00 96.12 270 GLU A O 1
ATOM 2177 N N . LEU A 1 271 ? -8.762 -4.911 22.424 1.00 96.94 271 LEU A N 1
ATOM 2178 C CA . LEU A 1 271 ? -8.936 -3.503 22.793 1.00 96.94 271 LEU A CA 1
ATOM 2179 C C . LEU A 1 271 ? -9.065 -3.368 24.299 1.00 96.94 271 LEU A C 1
ATOM 2181 O O . LEU A 1 271 ? -9.815 -4.111 24.934 1.00 96.94 271 LEU A O 1
ATOM 2185 N N . ARG A 1 272 ? -8.395 -2.357 24.844 1.00 96.75 272 ARG A N 1
ATOM 2186 C CA . ARG A 1 272 ? -8.592 -1.902 26.216 1.00 96.75 272 ARG A CA 1
ATOM 2187 C C . ARG A 1 272 ? -8.687 -0.382 26.234 1.00 96.75 272 ARG A C 1
ATOM 2189 O O . ARG A 1 272 ? -7.733 0.286 25.839 1.00 96.75 272 ARG A O 1
ATOM 2196 N N . LYS A 1 273 ? -9.824 0.146 26.689 1.00 95.75 273 LYS A N 1
ATOM 2197 C CA . LYS A 1 273 ? -10.019 1.584 26.913 1.00 95.75 273 LYS A CA 1
ATOM 2198 C C . LYS A 1 273 ? -8.992 2.090 27.933 1.00 95.75 273 LYS A C 1
ATOM 2200 O O . LYS A 1 273 ? -8.725 1.392 28.911 1.00 95.75 273 LYS A O 1
ATOM 2205 N N . LEU A 1 274 ? -8.371 3.236 27.663 1.00 93.38 274 LEU A N 1
ATOM 2206 C CA . LEU A 1 274 ? -7.595 3.957 28.670 1.00 93.38 274 LEU A CA 1
ATOM 2207 C C . LEU A 1 274 ? -8.539 4.840 29.489 1.00 93.38 274 LEU A C 1
ATOM 2209 O O . LEU A 1 274 ? -9.502 5.370 28.936 1.00 93.38 274 LEU A O 1
ATOM 2213 N N . GLU A 1 275 ? -8.253 4.947 30.785 1.00 80.12 275 GLU A N 1
ATOM 2214 C CA . GLU A 1 275 ? -8.908 5.898 31.693 1.00 80.12 275 GLU A CA 1
ATOM 2215 C C . GLU A 1 275 ? -8.612 7.350 31.301 1.00 80.12 275 GLU A C 1
ATOM 2217 O O . GLU A 1 275 ? -7.470 7.623 30.850 1.00 80.12 275 GLU A O 1
#

pLDDT: mean 80.26, std 14.63, range [43.34, 97.5]

Nearest PDB structures (foldseek):
  7l5i-assembly1_A  TM=5.508E-01  e=2.680E-04  Haemophilus influenzae
  4crz-assembly1_A  TM=8.441E-01  e=3.577E-02  Escherichia coli K-12
  3oug-assembly1_C  TM=5.869E-01  e=3.615E-03  Francisella tularensis subsp. tularensis SCHU S4
  3oug-assembly1_A  TM=6.103E-01  e=4.927E-03  Francisella tularensis subsp. tularensis SCHU S4
  4cs0-assembly1_A  TM=8.372E-01  e=5.187E-02  Escherichia coli K-12

Radius of gyration: 24.36 Å; Cα contacts (8 Å, |Δi|>4): 389; chains: 1; bounding box: 59×46×63 Å

Mean predicted aligned error: 13.45 Å